Protein AF-A0A101KSR5-F1 (afdb_monomer)

Foldseek 3Di:
DLLVLLLQCLDPVNVVVLVLLLAALLRLLVVLLVVLVCCVVVVDPPVVNVVSVVSNLVRLVLPVLLCVQQVPLSVVLVVQVVDDDDSVVNNVSSVVSSVRCVPCSLVSLLVVLLVCVPPPVCVVSNSSSSSNNSNLCVVLPDDSVNLNVLSCVLPPPDPPVDDDSVSSNVSSVVCVSHDPPPPDD

Nearest PDB structures (foldseek):
  5k2b-assembly1_A  TM=2.178E-01  e=1.429E+00  unclassified
  8vrj-assembly1_I  TM=2.419E-01  e=8.358E+00  Homo sapiens
  3g6b-assembly1_B  TM=2.080E-01  e=6.625E+00  Thermotoga maritima

pLDDT: mean 86.47, std 14.64, range [30.58, 97.88]

Structure (mmCIF, N/CA/C/O backbone):
data_AF-A0A101KSR5-F1
#
_entry.id   AF-A0A101KSR5-F1
#
loop_
_atom_site.group_PDB
_atom_site.id
_atom_site.type_symbol
_atom_site.label_atom_id
_atom_site.label_alt_id
_atom_site.label_comp_id
_atom_site.label_asym_id
_atom_site.label_entity_id
_atom_site.label_seq_id
_atom_site.pdbx_PDB_ins_code
_atom_site.Cartn_x
_atom_site.Cartn_y
_atom_site.Cartn_z
_atom_site.occupancy
_atom_site.B_iso_or_equiv
_atom_site.auth_seq_id
_atom_site.auth_comp_id
_atom_site.auth_asym_id
_atom_site.auth_atom_id
_atom_site.pdbx_PDB_model_num
ATOM 1 N N . MET A 1 1 ? -8.555 10.549 15.807 1.00 80.31 1 MET A N 1
ATOM 2 C CA . MET A 1 1 ? -7.523 10.483 14.749 1.00 80.31 1 MET A CA 1
ATOM 3 C C . MET A 1 1 ? -7.797 9.373 13.742 1.00 80.31 1 MET A C 1
ATOM 5 O O . MET A 1 1 ? -8.081 9.732 12.617 1.00 80.31 1 MET A O 1
ATOM 9 N N . PHE A 1 2 ? -7.785 8.077 14.102 1.00 88.88 2 PHE A N 1
ATOM 10 C CA . PHE A 1 2 ? -8.042 6.988 13.133 1.00 88.88 2 PHE A CA 1
ATOM 11 C C . PHE A 1 2 ? -9.365 7.143 12.365 1.00 88.88 2 PHE A C 1
ATOM 13 O O . PHE A 1 2 ? -9.348 7.335 11.157 1.00 88.88 2 PHE A O 1
ATOM 20 N N . ALA A 1 3 ? -10.496 7.132 13.080 1.00 88.38 3 ALA A N 1
ATOM 21 C CA . ALA A 1 3 ? -11.825 7.184 12.469 1.00 88.38 3 ALA A CA 1
ATOM 22 C C . ALA A 1 3 ? -12.058 8.461 11.645 1.00 88.38 3 ALA A C 1
ATOM 24 O O . ALA A 1 3 ? -12.604 8.400 10.553 1.00 88.38 3 ALA A O 1
ATOM 25 N N . GLN A 1 4 ? -11.568 9.604 12.139 1.00 86.88 4 GLN A N 1
ATOM 26 C CA . GLN A 1 4 ? -11.620 10.881 11.419 1.00 86.88 4 GLN A CA 1
ATOM 27 C C . GLN A 1 4 ? -10.846 10.815 10.099 1.00 86.88 4 GLN A C 1
ATOM 29 O O . GLN A 1 4 ? -11.395 11.164 9.067 1.00 86.88 4 GLN A O 1
ATOM 34 N N . LEU A 1 5 ? -9.608 10.308 10.116 1.00 86.81 5 LEU A N 1
ATOM 35 C CA . LEU A 1 5 ? -8.785 10.188 8.910 1.00 86.81 5 LEU A CA 1
ATOM 36 C C . LEU A 1 5 ? -9.379 9.198 7.901 1.00 86.81 5 LEU A C 1
ATOM 38 O O . LEU A 1 5 ? -9.385 9.487 6.711 1.00 86.81 5 LEU A O 1
ATOM 42 N N . MET A 1 6 ? -9.903 8.058 8.362 1.00 89.44 6 MET A N 1
ATOM 43 C CA . MET A 1 6 ? -10.630 7.125 7.494 1.00 89.44 6 MET A CA 1
ATOM 44 C C . MET A 1 6 ? -11.855 7.800 6.864 1.00 89.44 6 MET A C 1
ATOM 46 O O . MET A 1 6 ? -12.021 7.743 5.651 1.00 89.44 6 MET A O 1
ATOM 50 N N . SER A 1 7 ? -12.686 8.482 7.662 1.00 86.75 7 SER A N 1
ATOM 51 C CA . SER A 1 7 ? -13.879 9.184 7.164 1.00 86.75 7 SER A CA 1
ATOM 52 C C . SER A 1 7 ? -13.509 10.287 6.156 1.00 86.75 7 SER A C 1
ATOM 54 O O . SER A 1 7 ? -14.097 10.362 5.076 1.00 86.75 7 SER A O 1
ATOM 56 N N . GLU A 1 8 ? -12.451 11.062 6.425 1.00 84.56 8 GLU A N 1
ATOM 57 C CA . GLU A 1 8 ? -11.886 12.044 5.488 1.00 84.56 8 GLU A CA 1
ATOM 58 C C . GLU A 1 8 ? -11.419 11.395 4.175 1.00 84.56 8 GLU A C 1
ATOM 60 O O . GLU A 1 8 ? -11.731 11.903 3.104 1.00 84.56 8 GLU A O 1
ATOM 65 N N . MET A 1 9 ? -10.702 10.271 4.214 1.00 81.31 9 MET A N 1
ATOM 66 C CA . MET A 1 9 ? -10.193 9.607 3.002 1.00 81.31 9 MET A CA 1
ATOM 67 C C . MET A 1 9 ? -11.293 8.940 2.168 1.00 81.31 9 MET A C 1
ATOM 69 O O . MET A 1 9 ? -11.207 8.888 0.942 1.00 81.31 9 MET A O 1
ATOM 73 N N . LEU A 1 10 ? -12.355 8.470 2.820 1.00 83.69 10 LEU A N 1
ATOM 74 C CA . LEU A 1 10 ? -13.499 7.815 2.181 1.00 83.69 10 LEU A CA 1
ATOM 75 C C . LEU A 1 10 ? -14.563 8.812 1.690 1.00 83.69 10 LEU A C 1
ATOM 77 O O . LEU A 1 10 ? -15.552 8.411 1.061 1.00 83.69 10 LEU A O 1
ATOM 81 N N . THR A 1 11 ? -14.391 10.104 1.976 1.00 80.00 11 THR A N 1
ATOM 82 C CA . THR A 1 11 ? -15.307 11.154 1.532 1.00 80.00 11 THR A CA 1
ATOM 83 C C . THR A 1 11 ? -15.006 11.540 0.073 1.00 80.00 11 THR A C 1
ATOM 85 O O . THR A 1 11 ? -13.861 11.845 -0.265 1.00 80.00 11 THR A O 1
ATOM 88 N N . PRO A 1 12 ? -16.009 11.550 -0.831 1.00 68.12 12 PRO A N 1
ATOM 89 C CA . PRO A 1 12 ? -15.783 11.800 -2.258 1.00 68.12 12 PRO A CA 1
ATOM 90 C C . PRO A 1 12 ? -15.110 13.140 -2.583 1.00 68.12 12 PRO A C 1
ATOM 92 O O . PRO A 1 12 ? -14.320 13.210 -3.517 1.00 68.12 12 PRO A O 1
ATOM 95 N N . THR A 1 13 ? -15.396 14.193 -1.813 1.00 60.94 13 THR A N 1
ATOM 96 C CA . THR A 1 13 ? -14.878 15.553 -2.049 1.00 60.94 13 THR A CA 1
ATOM 97 C C . THR A 1 13 ? -13.407 15.728 -1.670 1.00 60.94 13 THR A C 1
ATOM 99 O O . THR A 1 13 ? -12.763 16.662 -2.137 1.00 60.94 13 THR A O 1
ATOM 102 N N . THR A 1 14 ? -12.863 14.840 -0.841 1.00 60.88 14 THR A N 1
ATOM 103 C CA . THR A 1 14 ? -11.477 14.865 -0.347 1.00 60.88 14 THR A CA 1
ATOM 104 C C . THR A 1 14 ? -10.623 13.750 -0.939 1.00 60.88 14 THR A C 1
ATOM 106 O O . THR A 1 14 ? -9.402 13.839 -0.863 1.00 60.88 14 THR A O 1
ATOM 109 N N . PHE A 1 15 ? -11.230 12.740 -1.573 1.00 54.44 15 PHE A N 1
ATOM 110 C CA . PHE A 1 15 ? -10.535 11.614 -2.206 1.00 54.44 15 PHE A CA 1
ATOM 111 C C . PHE A 1 15 ? -9.435 12.062 -3.183 1.00 54.44 15 PHE A C 1
ATOM 113 O O . PHE A 1 15 ? -8.329 11.533 -3.157 1.00 54.44 15 PHE A O 1
ATOM 120 N N . GLU A 1 16 ? -9.699 13.107 -3.970 1.00 51.97 16 GLU A N 1
ATOM 121 C CA . GLU A 1 16 ? -8.720 13.711 -4.882 1.00 51.97 16 GLU A CA 1
ATOM 122 C C . GLU A 1 16 ? -7.465 14.230 -4.167 1.00 51.97 16 GLU A C 1
ATOM 124 O O . GLU A 1 16 ? -6.351 14.058 -4.658 1.00 51.97 16 GLU A O 1
ATOM 129 N N . SER A 1 17 ? -7.624 14.794 -2.968 1.00 51.75 17 SER A N 1
ATOM 130 C CA . SER A 1 17 ? -6.520 15.256 -2.115 1.00 51.75 17 SER A CA 1
ATOM 131 C C . SER A 1 17 ? -5.748 14.103 -1.462 1.00 51.75 17 SER A C 1
ATOM 133 O O . SER A 1 17 ? -4.654 14.312 -0.938 1.00 51.75 17 SER A O 1
ATOM 135 N N . PHE A 1 18 ? -6.301 12.888 -1.492 1.00 56.19 18 PHE A N 1
ATOM 136 C CA . PHE A 1 18 ? -5.689 11.662 -0.984 1.00 56.19 18 PHE A CA 1
ATOM 137 C C . PHE A 1 18 ? -5.255 10.703 -2.099 1.00 56.19 18 PHE A C 1
ATOM 139 O O . PHE A 1 18 ? -4.852 9.587 -1.786 1.00 56.19 18 PHE A O 1
ATOM 146 N N . ARG A 1 19 ? -5.243 11.133 -3.373 1.00 56.50 19 ARG A N 1
ATOM 147 C CA . ARG A 1 19 ? -4.780 10.321 -4.520 1.00 56.50 19 ARG A CA 1
ATOM 148 C C . ARG A 1 19 ? -3.384 9.733 -4.348 1.00 56.50 19 ARG A C 1
ATOM 150 O O . ARG A 1 19 ? -3.098 8.672 -4.867 1.00 56.50 19 ARG A O 1
ATOM 157 N N . VAL A 1 20 ? -2.514 10.373 -3.574 1.00 53.09 20 VAL A N 1
ATOM 158 C CA . VAL A 1 20 ? -1.188 9.810 -3.265 1.00 53.09 20 VAL A CA 1
ATOM 159 C C . VAL A 1 20 ? -1.304 8.457 -2.524 1.00 53.09 20 VAL A C 1
ATOM 161 O O . VAL A 1 20 ? -0.413 7.619 -2.607 1.00 53.09 20 VAL A O 1
ATOM 164 N N . TYR A 1 21 ? -2.436 8.200 -1.868 1.00 53.69 21 TYR A N 1
ATOM 165 C CA . TYR A 1 21 ? -2.828 6.920 -1.276 1.00 53.69 21 TYR A CA 1
ATOM 166 C C . TYR A 1 21 ? -3.969 6.238 -2.051 1.00 53.69 21 TYR A C 1
ATOM 168 O O . TYR A 1 21 ? -4.671 5.420 -1.472 1.00 53.69 21 TYR A O 1
ATOM 176 N N . SER A 1 22 ? -4.244 6.580 -3.317 1.00 61.34 22 SER A N 1
ATOM 177 C CA . SER A 1 22 ? -5.273 5.858 -4.087 1.00 61.34 22 SER A CA 1
ATOM 178 C C . SER A 1 22 ? -4.885 4.400 -4.283 1.00 61.34 22 SER A C 1
ATOM 180 O O . SER A 1 22 ? -5.758 3.540 -4.259 1.00 61.34 22 SER A O 1
ATOM 182 N N . LEU A 1 23 ? -3.582 4.141 -4.372 1.00 69.06 23 LEU A N 1
ATOM 183 C CA . LEU A 1 23 ? -2.996 2.813 -4.428 1.00 69.06 23 LEU A CA 1
ATOM 184 C C . LEU A 1 23 ? -2.196 2.543 -3.157 1.00 69.06 23 LEU A C 1
ATOM 186 O O . LEU A 1 23 ? -1.576 3.450 -2.587 1.00 69.06 23 LEU A O 1
ATOM 190 N N . ASP A 1 24 ? -2.208 1.295 -2.714 1.00 86.12 24 ASP A N 1
ATOM 191 C CA . ASP A 1 24 ? -1.243 0.791 -1.753 1.00 86.12 24 ASP A CA 1
ATOM 192 C C . ASP A 1 24 ? -0.014 0.261 -2.505 1.00 86.12 24 ASP A C 1
ATOM 194 O O . ASP A 1 24 ? 0.051 0.331 -3.736 1.00 86.12 24 ASP A O 1
ATOM 198 N N . THR A 1 25 ? 1.006 -0.198 -1.783 1.00 90.69 25 THR A N 1
ATOM 199 C CA . THR A 1 25 ? 2.246 -0.645 -2.433 1.00 90.69 25 THR A CA 1
ATOM 200 C C . THR A 1 25 ? 2.026 -1.869 -3.324 1.00 90.69 25 THR A C 1
ATOM 202 O O . THR A 1 25 ? 2.634 -1.925 -4.387 1.00 90.69 25 THR A O 1
ATOM 205 N N . ILE A 1 26 ? 1.139 -2.803 -2.962 1.00 92.62 26 ILE A N 1
ATOM 206 C CA . ILE A 1 26 ? 0.851 -3.987 -3.789 1.00 92.62 26 ILE A CA 1
ATOM 207 C C . ILE A 1 26 ? 0.170 -3.558 -5.083 1.00 92.62 26 ILE A C 1
ATOM 209 O O . ILE A 1 26 ? 0.614 -3.940 -6.160 1.00 92.62 26 ILE A O 1
ATOM 213 N N . ALA A 1 27 ? -0.857 -2.712 -4.985 1.00 91.00 27 ALA A N 1
ATOM 214 C CA . ALA A 1 27 ? -1.582 -2.247 -6.163 1.00 91.00 27 ALA A CA 1
ATOM 215 C C . ALA A 1 27 ? -0.659 -1.503 -7.148 1.00 91.00 27 ALA A C 1
ATOM 217 O O . ALA A 1 27 ? -0.741 -1.722 -8.352 1.00 91.00 27 ALA A O 1
ATOM 218 N N . ARG A 1 28 ? 0.294 -0.701 -6.647 1.00 92.00 28 ARG A N 1
ATOM 219 C CA . ARG A 1 28 ? 1.322 -0.071 -7.498 1.00 92.00 28 ARG A CA 1
ATOM 220 C C . ARG A 1 28 ? 2.261 -1.070 -8.160 1.00 92.00 28 ARG A C 1
ATOM 222 O O . ARG A 1 28 ? 2.662 -0.853 -9.297 1.00 92.00 28 ARG A O 1
ATOM 229 N N . VAL A 1 29 ? 2.645 -2.128 -7.447 1.00 94.75 29 VAL A N 1
ATOM 230 C CA . VAL A 1 29 ? 3.491 -3.186 -8.010 1.00 94.75 29 VAL A CA 1
ATOM 231 C C . VAL A 1 29 ? 2.752 -3.914 -9.134 1.00 94.75 29 VAL A C 1
ATOM 233 O O . VAL A 1 29 ? 3.340 -4.131 -10.189 1.00 94.75 29 VAL A O 1
ATOM 236 N N . HIS A 1 30 ? 1.466 -4.226 -8.953 1.00 93.62 30 HIS A N 1
ATOM 237 C CA . HIS A 1 30 ? 0.638 -4.834 -10.000 1.00 93.62 30 HIS A CA 1
ATOM 238 C C . HIS A 1 30 ? 0.499 -3.927 -11.226 1.00 93.62 30 HIS A C 1
ATOM 240 O O . HIS A 1 30 ? 0.793 -4.375 -12.330 1.00 93.62 30 HIS A O 1
ATOM 246 N N . GLU A 1 31 ? 0.167 -2.645 -11.046 1.00 92.62 31 GLU A N 1
ATOM 247 C CA . GLU A 1 31 ? 0.097 -1.688 -12.163 1.00 92.62 31 GLU A CA 1
ATOM 248 C C . GLU A 1 31 ? 1.439 -1.546 -12.899 1.00 92.62 31 GLU A C 1
ATOM 250 O O . GLU A 1 31 ? 1.478 -1.442 -14.125 1.00 92.62 31 GLU A O 1
ATOM 255 N N . ALA A 1 32 ? 2.556 -1.558 -12.167 1.00 94.81 32 ALA A N 1
ATOM 256 C CA . ALA A 1 32 ? 3.881 -1.499 -12.771 1.00 94.81 32 ALA A CA 1
ATOM 257 C C . ALA A 1 32 ? 4.192 -2.751 -13.601 1.00 94.81 32 ALA A C 1
ATOM 259 O O . ALA A 1 32 ? 4.724 -2.618 -14.700 1.00 94.81 32 ALA A O 1
ATOM 260 N N . LEU A 1 33 ? 3.849 -3.944 -13.105 1.00 97.00 33 LEU A N 1
ATOM 261 C CA . LEU A 1 33 ? 4.014 -5.200 -13.844 1.00 97.00 33 LEU A CA 1
ATOM 262 C C . LEU A 1 33 ? 3.176 -5.206 -15.131 1.00 97.00 33 LEU A C 1
ATOM 264 O O . LEU A 1 33 ? 3.716 -5.491 -16.198 1.00 97.00 33 LEU A O 1
ATOM 268 N N . GLU A 1 34 ? 1.907 -4.795 -15.058 1.00 95.94 34 GLU A N 1
ATOM 269 C CA . GLU A 1 34 ? 1.038 -4.664 -16.237 1.00 95.94 34 GLU A CA 1
ATOM 270 C C . GLU A 1 34 ? 1.612 -3.674 -17.264 1.00 95.94 34 GLU A C 1
ATOM 272 O O . GLU A 1 34 ? 1.651 -3.952 -18.464 1.00 95.94 34 GLU A O 1
ATOM 277 N N . LEU A 1 35 ? 2.127 -2.528 -16.807 1.00 96.44 35 LEU A N 1
ATOM 278 C CA . LEU A 1 35 ? 2.715 -1.531 -17.698 1.00 96.44 35 LEU A CA 1
ATOM 279 C C . LEU A 1 35 ? 4.036 -2.001 -18.323 1.00 96.44 35 LEU A C 1
ATOM 281 O O . LEU A 1 35 ? 4.331 -1.655 -19.469 1.00 96.44 35 LEU A O 1
ATOM 285 N N . ILE A 1 36 ? 4.838 -2.786 -17.598 1.00 96.75 36 ILE A N 1
ATOM 286 C CA . ILE A 1 36 ? 6.047 -3.414 -18.145 1.00 96.75 36 ILE A CA 1
ATOM 287 C C . ILE A 1 36 ? 5.674 -4.357 -19.291 1.00 96.75 36 ILE A C 1
ATOM 289 O O . ILE A 1 36 ? 6.338 -4.319 -20.330 1.00 96.75 36 ILE A O 1
ATOM 293 N N . ASP A 1 37 ? 4.607 -5.146 -19.146 1.00 97.12 37 ASP A N 1
ATOM 294 C CA . ASP A 1 37 ? 4.108 -6.019 -20.214 1.00 97.12 37 ASP A CA 1
ATOM 295 C C . ASP A 1 37 ? 3.636 -5.211 -21.431 1.00 97.12 37 ASP A C 1
ATOM 297 O O . ASP A 1 37 ? 4.006 -5.520 -22.565 1.00 97.12 37 ASP A O 1
ATOM 301 N N . ASP A 1 38 ? 2.908 -4.112 -21.220 1.00 97.56 38 ASP A N 1
ATOM 302 C CA . ASP A 1 38 ? 2.481 -3.214 -22.299 1.00 97.56 38 ASP A CA 1
ATOM 303 C C . ASP A 1 38 ? 3.671 -2.582 -23.050 1.00 97.56 38 ASP A C 1
ATOM 305 O O . ASP A 1 38 ? 3.632 -2.439 -24.279 1.00 97.56 38 ASP A O 1
ATOM 309 N N . VAL A 1 39 ? 4.742 -2.212 -22.340 1.00 97.19 39 VAL A N 1
ATOM 310 C CA . VAL A 1 39 ? 5.986 -1.707 -22.948 1.00 97.19 39 VAL A CA 1
ATOM 311 C C . VAL A 1 39 ? 6.709 -2.820 -23.708 1.00 97.19 39 VAL A C 1
ATOM 313 O O . VAL A 1 39 ? 7.177 -2.586 -24.827 1.00 97.19 39 VAL A O 1
ATOM 316 N N . ARG A 1 40 ? 6.789 -4.028 -23.138 1.00 95.31 40 ARG A N 1
ATOM 317 C CA . ARG A 1 40 ? 7.420 -5.202 -23.765 1.00 95.31 40 ARG A CA 1
ATOM 318 C C . ARG A 1 40 ? 6.726 -5.562 -25.081 1.00 95.31 40 ARG A C 1
ATOM 320 O O . ARG A 1 40 ? 7.401 -5.808 -26.080 1.00 95.31 40 ARG A O 1
ATOM 327 N N . ASP A 1 41 ? 5.400 -5.484 -25.100 1.00 96.75 41 ASP A N 1
ATOM 328 C CA . ASP A 1 41 ? 4.556 -5.719 -26.276 1.00 96.75 41 ASP A CA 1
ATOM 329 C C . ASP A 1 41 ? 4.511 -4.534 -27.255 1.00 96.75 41 ASP A C 1
ATOM 331 O O . ASP A 1 41 ? 3.795 -4.582 -28.258 1.00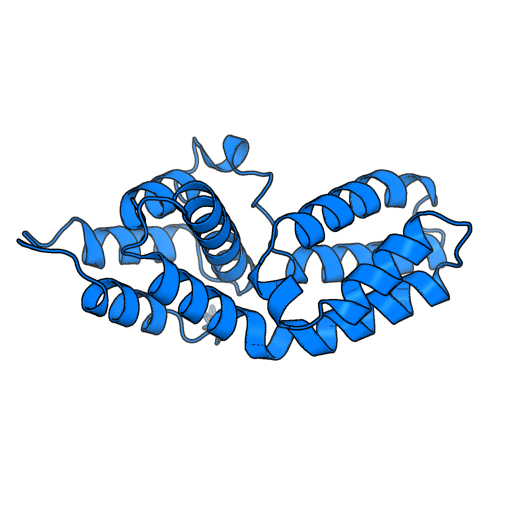 96.75 41 ASP A O 1
ATOM 335 N N . GLN A 1 42 ? 5.252 -3.454 -26.982 1.00 96.06 42 GLN A N 1
ATOM 336 C CA . GLN A 1 42 ? 5.286 -2.227 -27.786 1.00 96.06 42 GLN A CA 1
ATOM 337 C C . GLN A 1 42 ? 3.914 -1.547 -27.941 1.00 96.06 42 GLN A C 1
ATOM 339 O O . GLN A 1 42 ? 3.694 -0.783 -28.885 1.00 96.06 42 GLN A O 1
ATOM 344 N N . ARG A 1 43 ? 2.983 -1.790 -27.010 1.00 97.44 43 ARG A N 1
ATOM 345 C CA . ARG A 1 43 ? 1.668 -1.131 -26.972 1.00 97.44 43 ARG A CA 1
ATOM 346 C C . ARG A 1 43 ? 1.788 0.325 -26.523 1.00 97.44 43 ARG A C 1
ATOM 348 O O . ARG A 1 43 ? 0.999 1.167 -26.952 1.00 97.44 43 ARG A O 1
ATOM 355 N N . VAL A 1 44 ? 2.800 0.628 -25.710 1.00 96.56 44 VAL A N 1
ATOM 356 C CA . VAL A 1 44 ? 3.116 1.968 -25.194 1.00 96.56 44 VAL A CA 1
ATOM 357 C C . VAL A 1 44 ? 4.636 2.218 -25.191 1.00 96.56 44 VAL A C 1
ATOM 359 O O . VAL A 1 44 ? 5.419 1.267 -25.160 1.00 96.56 44 VAL A O 1
ATOM 362 N N . PRO A 1 45 ? 5.100 3.484 -25.247 1.00 95.56 45 PRO A N 1
ATOM 363 C CA . PRO A 1 45 ? 6.530 3.794 -25.264 1.00 95.56 45 PRO A CA 1
ATOM 364 C C . PRO A 1 45 ? 7.156 3.704 -23.866 1.00 95.56 45 PRO A C 1
ATOM 366 O O . PRO A 1 45 ? 6.541 4.131 -22.902 1.00 95.56 45 PRO A O 1
ATOM 369 N N . HIS A 1 46 ? 8.423 3.291 -23.758 1.00 93.31 46 HIS A N 1
ATOM 370 C CA . HIS A 1 46 ? 9.139 3.123 -22.476 1.00 93.31 46 HIS A CA 1
ATOM 371 C C . HIS A 1 46 ? 9.064 4.332 -21.520 1.00 93.31 46 HIS A C 1
ATOM 373 O O . HIS A 1 46 ? 9.035 4.156 -20.307 1.00 93.31 46 HIS A O 1
ATOM 379 N N . ALA A 1 47 ? 9.008 5.563 -22.042 1.00 93.31 47 ALA A N 1
ATOM 380 C CA . ALA A 1 47 ? 8.938 6.786 -21.233 1.00 93.31 47 ALA A CA 1
ATOM 381 C C . ALA A 1 47 ? 7.713 6.847 -20.292 1.00 93.31 47 ALA A C 1
ATOM 383 O O . ALA A 1 47 ? 7.703 7.631 -19.347 1.00 93.31 47 ALA A O 1
ATOM 384 N N . VAL A 1 48 ? 6.683 6.022 -20.520 1.00 93.69 48 VAL A N 1
ATOM 385 C CA . VAL A 1 48 ? 5.530 5.909 -19.608 1.00 93.69 48 VAL A CA 1
ATOM 386 C C . VAL A 1 48 ? 5.870 5.225 -18.281 1.00 93.69 48 VAL A C 1
ATOM 388 O O . VAL A 1 48 ? 5.094 5.345 -17.340 1.00 93.69 48 VAL A O 1
ATOM 391 N N . LEU A 1 49 ? 7.012 4.533 -18.183 1.00 93.00 49 LEU A N 1
ATOM 392 C CA . LEU A 1 49 ? 7.465 3.903 -16.939 1.00 93.00 49 LEU A CA 1
ATOM 393 C C . LEU A 1 49 ? 8.025 4.922 -15.942 1.00 93.00 49 LEU A C 1
ATOM 395 O O . LEU A 1 49 ? 7.965 4.669 -14.742 1.00 93.00 49 LEU A O 1
ATOM 399 N N . ASP A 1 50 ? 8.536 6.070 -16.401 1.00 92.56 50 ASP A N 1
ATOM 400 C CA . ASP A 1 50 ? 9.215 7.034 -15.524 1.00 92.56 50 ASP A CA 1
ATOM 401 C C . ASP A 1 50 ? 8.307 7.541 -14.384 1.00 92.56 50 ASP A C 1
ATOM 403 O O . ASP A 1 50 ? 8.737 7.507 -13.227 1.00 92.56 50 ASP A O 1
ATOM 407 N N . PRO A 1 51 ? 7.040 7.944 -14.632 1.00 91.44 51 PRO A N 1
ATOM 408 C CA . PRO A 1 51 ? 6.130 8.331 -13.556 1.00 91.44 51 PRO A CA 1
ATOM 409 C C . PRO A 1 51 ? 5.851 7.189 -12.570 1.00 91.44 51 PRO A C 1
ATOM 411 O O . PRO A 1 51 ? 5.880 7.412 -11.361 1.00 91.44 51 PRO A O 1
ATOM 414 N N . ILE A 1 52 ? 5.643 5.964 -13.066 1.00 90.25 52 ILE A N 1
ATOM 415 C CA . ILE A 1 52 ? 5.360 4.788 -12.227 1.00 90.25 52 ILE A CA 1
ATOM 416 C C . ILE A 1 52 ? 6.559 4.434 -11.349 1.00 90.25 52 ILE A C 1
ATOM 418 O O . ILE A 1 52 ? 6.406 4.173 -10.156 1.00 90.25 52 ILE A O 1
ATOM 422 N N . ILE A 1 53 ? 7.769 4.492 -11.903 1.00 92.69 53 ILE A N 1
ATOM 423 C CA . ILE A 1 53 ? 9.011 4.274 -11.159 1.00 92.69 53 ILE A CA 1
ATOM 424 C C . ILE A 1 53 ? 9.129 5.277 -10.005 1.00 92.69 53 ILE A C 1
ATOM 426 O O . ILE A 1 53 ? 9.448 4.884 -8.879 1.00 92.69 53 ILE A O 1
ATOM 430 N N . GLU A 1 54 ? 8.852 6.559 -10.244 1.00 91.81 54 GLU A N 1
ATOM 431 C CA . GLU A 1 54 ? 8.915 7.582 -9.194 1.00 91.81 54 GLU A CA 1
ATOM 432 C C . GLU A 1 54 ? 7.825 7.399 -8.125 1.00 91.81 54 GLU A C 1
ATOM 434 O O . GLU A 1 54 ? 8.104 7.532 -6.926 1.00 91.81 54 GLU A O 1
ATOM 439 N N . GLU A 1 55 ? 6.610 7.014 -8.518 1.00 88.88 55 GLU A N 1
ATOM 440 C CA . GLU A 1 55 ? 5.540 6.674 -7.574 1.00 88.88 55 GLU A CA 1
ATOM 441 C C . GLU A 1 55 ? 5.884 5.457 -6.710 1.00 88.88 55 GLU A C 1
ATOM 443 O O . GLU A 1 55 ? 5.658 5.474 -5.495 1.00 88.88 55 GLU A O 1
ATOM 448 N N . MET A 1 56 ? 6.491 4.421 -7.290 1.00 89.56 56 MET A N 1
ATOM 449 C CA . MET A 1 56 ? 6.933 3.243 -6.544 1.00 89.56 56 MET A CA 1
ATOM 450 C C . MET A 1 56 ? 8.074 3.560 -5.582 1.00 89.56 56 MET A C 1
ATOM 452 O O . MET A 1 56 ? 7.998 3.185 -4.410 1.00 89.56 56 MET A O 1
ATOM 456 N N . LYS A 1 57 ? 9.099 4.306 -6.022 1.00 92.31 57 LYS A N 1
ATOM 457 C CA . LYS A 1 57 ? 10.179 4.783 -5.137 1.00 92.31 57 LYS A CA 1
ATOM 458 C C . LYS A 1 57 ? 9.605 5.540 -3.943 1.00 92.31 57 LYS A C 1
ATOM 460 O O . LYS A 1 57 ? 10.050 5.358 -2.804 1.00 92.31 57 LYS A O 1
ATOM 465 N N . TRP A 1 58 ? 8.599 6.382 -4.185 1.00 91.06 58 TRP A N 1
ATOM 466 C CA . TRP A 1 58 ? 7.886 7.076 -3.121 1.00 91.06 58 TRP A CA 1
ATOM 467 C C . TRP A 1 58 ? 7.145 6.099 -2.197 1.00 91.06 58 TRP A C 1
ATOM 469 O O . TRP A 1 58 ? 7.312 6.199 -0.977 1.00 91.06 58 TRP A O 1
ATOM 479 N N . SER A 1 59 ? 6.385 5.146 -2.750 1.00 90.50 59 SER A N 1
ATOM 480 C CA . SER A 1 59 ? 5.591 4.171 -1.987 1.00 90.50 59 SER A CA 1
ATOM 481 C C . SER A 1 59 ? 6.482 3.336 -1.075 1.00 90.50 59 SER A C 1
ATOM 483 O O . SER A 1 59 ? 6.326 3.390 0.144 1.00 90.50 59 SER A O 1
ATOM 485 N N . PHE A 1 60 ? 7.514 2.694 -1.628 1.00 92.50 60 PHE A N 1
ATOM 486 C CA . PHE A 1 60 ? 8.473 1.896 -0.866 1.00 92.50 60 PHE A CA 1
ATOM 487 C C . PHE A 1 60 ? 9.153 2.700 0.236 1.00 92.50 60 PHE A C 1
ATOM 489 O O . PHE A 1 60 ? 9.299 2.232 1.363 1.00 92.50 60 PHE A O 1
ATOM 496 N N . LYS A 1 61 ? 9.516 3.963 -0.021 1.00 90.75 61 LYS A N 1
ATOM 497 C CA . LYS A 1 61 ? 10.123 4.814 1.009 1.00 90.75 61 LYS A CA 1
ATOM 498 C C . LYS A 1 61 ? 9.163 5.121 2.161 1.00 90.75 61 LYS A C 1
ATOM 500 O O . LYS A 1 61 ? 9.637 5.333 3.285 1.00 90.75 61 LYS A O 1
ATOM 505 N N . LYS A 1 62 ? 7.860 5.215 1.893 1.00 89.75 62 LYS A N 1
ATOM 506 C CA . LYS A 1 62 ? 6.840 5.722 2.825 1.00 89.75 62 LYS A CA 1
ATOM 507 C C . LYS A 1 62 ? 5.978 4.644 3.467 1.00 89.75 62 LYS A C 1
ATOM 509 O O . LYS A 1 62 ? 5.322 4.979 4.453 1.00 89.75 62 LYS A O 1
ATOM 514 N N . ASP A 1 63 ? 5.998 3.425 2.949 1.00 92.25 63 ASP A N 1
ATOM 515 C CA . ASP A 1 63 ? 5.212 2.299 3.432 1.00 92.25 63 ASP A CA 1
ATOM 516 C C . ASP A 1 63 ? 6.009 1.435 4.425 1.00 92.25 63 ASP A C 1
ATOM 518 O O . ASP A 1 63 ? 6.853 0.630 4.023 1.00 92.25 63 ASP A O 1
ATOM 522 N N . PRO A 1 64 ? 5.769 1.584 5.739 1.00 92.62 64 PRO A N 1
ATOM 523 C CA . PRO A 1 64 ? 6.458 0.778 6.737 1.00 92.62 64 PRO A CA 1
ATOM 524 C C . PRO A 1 64 ? 6.031 -0.696 6.720 1.00 92.62 64 PRO A C 1
ATOM 526 O O . PRO A 1 64 ? 6.794 -1.528 7.202 1.00 92.62 64 PRO A O 1
ATOM 529 N N . ALA A 1 65 ? 4.851 -1.039 6.188 1.00 94.88 65 ALA A N 1
ATOM 530 C CA . ALA A 1 65 ? 4.400 -2.427 6.134 1.00 94.88 65 ALA A CA 1
ATOM 531 C C . ALA A 1 65 ? 5.170 -3.205 5.065 1.00 94.88 65 ALA A C 1
ATOM 533 O O . ALA A 1 65 ? 5.759 -4.235 5.386 1.00 94.88 65 ALA A O 1
ATOM 534 N N . ALA A 1 66 ? 5.252 -2.667 3.843 1.00 95.50 66 ALA A N 1
ATOM 535 C CA . ALA A 1 66 ? 6.043 -3.268 2.767 1.00 95.50 66 ALA A CA 1
ATOM 536 C C . ALA A 1 66 ? 7.520 -3.406 3.165 1.00 95.50 66 ALA A C 1
ATOM 538 O O . ALA A 1 66 ? 8.099 -4.481 3.038 1.00 95.50 66 ALA A O 1
ATOM 539 N N . LYS A 1 67 ? 8.100 -2.351 3.753 1.00 95.56 67 LYS A N 1
ATOM 540 C CA . LYS A 1 67 ? 9.471 -2.392 4.280 1.00 95.56 67 LYS A CA 1
ATOM 541 C C . LYS A 1 67 ? 9.673 -3.481 5.321 1.00 95.56 67 LYS A C 1
ATOM 543 O O . LYS A 1 67 ? 10.646 -4.206 5.245 1.00 95.56 67 LYS A O 1
ATOM 548 N N . SER A 1 68 ? 8.746 -3.646 6.264 1.00 96.00 68 SER A N 1
ATOM 549 C CA . SER A 1 68 ? 8.898 -4.687 7.287 1.00 96.00 68 SER A CA 1
ATOM 550 C C . SER A 1 68 ? 8.826 -6.123 6.750 1.00 96.00 68 SER A C 1
ATOM 552 O O . SER A 1 68 ? 9.175 -7.042 7.486 1.00 96.00 68 SER A O 1
ATOM 554 N N . LEU A 1 69 ? 8.360 -6.314 5.510 1.00 97.19 69 LEU A N 1
ATOM 555 C CA . LEU A 1 69 ? 8.204 -7.622 4.869 1.00 97.19 69 LEU A CA 1
ATOM 556 C C . LEU A 1 69 ? 9.304 -7.931 3.842 1.00 97.19 69 LEU A C 1
ATOM 558 O O . LEU A 1 69 ? 9.614 -9.101 3.649 1.00 97.19 69 LEU A O 1
ATOM 562 N N . ALA A 1 70 ? 9.874 -6.914 3.190 1.00 97.12 70 ALA A N 1
ATOM 563 C CA . ALA A 1 70 ? 10.796 -7.085 2.063 1.00 97.12 70 ALA A CA 1
ATOM 564 C C . ALA A 1 70 ? 11.851 -5.960 1.981 1.00 97.12 70 A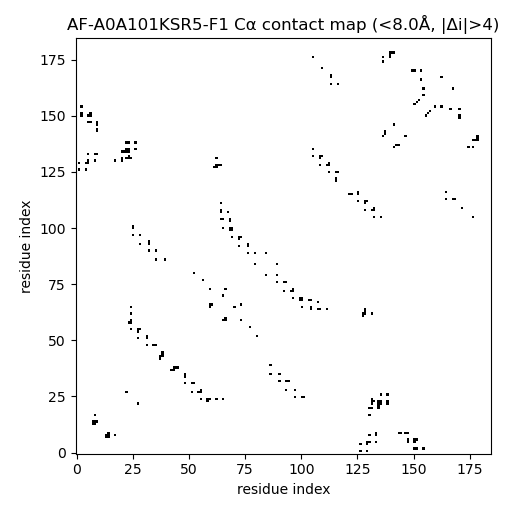LA A C 1
ATOM 566 O O . ALA A 1 70 ? 12.082 -5.403 0.910 1.00 97.12 70 ALA A O 1
ATOM 567 N N . GLU A 1 71 ? 12.427 -5.538 3.116 1.00 96.56 71 GLU A N 1
ATOM 568 C CA . GLU A 1 71 ? 13.382 -4.413 3.170 1.00 96.56 71 GLU A CA 1
ATOM 569 C C . GLU A 1 71 ? 14.556 -4.602 2.201 1.00 96.56 71 GLU A C 1
ATOM 571 O O . GLU A 1 71 ? 14.804 -3.724 1.375 1.00 96.56 71 GLU A O 1
ATOM 576 N N . ASP A 1 72 ? 15.210 -5.763 2.252 1.00 97.50 72 ASP A N 1
ATOM 577 C CA . ASP A 1 72 ? 16.399 -6.064 1.450 1.00 97.50 72 ASP A CA 1
ATOM 578 C C . ASP A 1 72 ? 16.080 -6.061 -0.056 1.00 97.50 72 ASP A C 1
ATOM 580 O O . ASP A 1 72 ? 16.798 -5.456 -0.858 1.00 97.50 72 ASP A O 1
ATOM 584 N N . GLU A 1 73 ? 14.971 -6.682 -0.463 1.00 97.69 73 GLU A N 1
ATOM 585 C CA . GLU A 1 73 ? 14.535 -6.722 -1.861 1.00 97.69 73 GLU A CA 1
ATOM 586 C C . GLU A 1 73 ? 14.120 -5.340 -2.374 1.00 97.69 73 GLU A C 1
ATOM 588 O O . GLU A 1 73 ? 14.434 -4.974 -3.512 1.00 97.69 73 GLU A O 1
ATOM 593 N N . ILE A 1 74 ? 13.462 -4.542 -1.528 1.00 97.31 74 ILE A N 1
ATOM 594 C CA . ILE A 1 74 ? 13.114 -3.154 -1.834 1.00 97.31 74 ILE A CA 1
ATOM 595 C C . ILE A 1 74 ? 14.387 -2.321 -2.024 1.00 97.31 74 ILE A C 1
ATOM 597 O O . ILE A 1 74 ? 14.485 -1.578 -3.001 1.00 97.31 74 ILE A O 1
ATOM 601 N N . GLU A 1 75 ? 15.374 -2.422 -1.132 1.00 96.75 75 GLU A N 1
ATOM 602 C CA . GLU A 1 75 ? 16.637 -1.683 -1.257 1.00 96.75 75 GLU A CA 1
ATOM 603 C C . GLU A 1 75 ? 17.440 -2.105 -2.495 1.00 96.75 75 GLU A C 1
ATOM 605 O O . GLU A 1 75 ? 17.986 -1.247 -3.203 1.00 96.75 75 GLU A O 1
ATOM 610 N N . SER A 1 76 ? 17.451 -3.404 -2.804 1.00 96.75 76 SER A N 1
ATOM 611 C CA . SER A 1 76 ? 18.047 -3.948 -4.028 1.00 96.75 76 SER A CA 1
ATOM 612 C C . SER A 1 76 ? 17.406 -3.332 -5.276 1.00 96.75 76 SER A C 1
ATOM 614 O O . SER A 1 76 ? 18.106 -2.781 -6.131 1.00 96.75 76 SER A O 1
ATOM 616 N N . LEU A 1 77 ? 16.069 -3.314 -5.346 1.00 96.31 77 LEU A N 1
ATOM 617 C CA . LEU A 1 77 ? 15.337 -2.690 -6.450 1.00 96.31 77 LEU A CA 1
ATOM 618 C C . LEU A 1 77 ? 15.615 -1.181 -6.549 1.00 96.31 77 LEU A C 1
ATOM 620 O O . LEU A 1 77 ? 15.852 -0.660 -7.639 1.00 96.31 77 LEU A O 1
ATOM 624 N N . LEU A 1 78 ? 15.609 -0.453 -5.430 1.00 95.19 78 LEU A N 1
ATOM 625 C CA . LEU A 1 78 ? 15.890 0.987 -5.431 1.00 95.19 78 LEU A CA 1
ATOM 626 C C . LEU A 1 78 ? 17.304 1.296 -5.941 1.00 95.19 78 LEU A C 1
ATOM 628 O O . LEU A 1 78 ? 17.501 2.311 -6.613 1.00 95.19 78 LEU A O 1
ATOM 632 N N . THR A 1 79 ? 18.266 0.418 -5.657 1.00 95.31 79 THR A N 1
ATOM 633 C CA . THR A 1 79 ? 19.634 0.509 -6.180 1.00 95.31 79 THR A CA 1
ATOM 634 C C . THR A 1 79 ? 19.664 0.257 -7.686 1.00 95.31 79 THR A C 1
ATOM 636 O O . THR A 1 79 ? 20.251 1.053 -8.422 1.00 95.31 79 THR A O 1
ATOM 639 N N . LEU A 1 80 ? 18.975 -0.789 -8.162 1.00 93.94 80 LEU A N 1
ATOM 640 C CA . LEU A 1 80 ? 18.838 -1.104 -9.589 1.00 93.94 80 LEU A CA 1
ATOM 641 C C . LEU A 1 80 ? 18.274 0.092 -10.374 1.00 93.94 80 LEU A C 1
ATOM 643 O O . LEU A 1 80 ? 18.865 0.512 -11.369 1.00 93.94 80 LEU A O 1
ATOM 647 N N . LEU A 1 81 ? 17.195 0.703 -9.874 1.00 91.25 81 LEU A N 1
ATOM 648 C CA . LEU A 1 81 ? 16.521 1.861 -10.482 1.00 91.25 81 LEU A CA 1
ATOM 649 C C . LEU A 1 81 ? 17.366 3.149 -10.493 1.00 91.25 81 LEU A C 1
ATOM 651 O O . LEU A 1 81 ? 16.966 4.142 -11.104 1.00 91.25 81 LEU A O 1
ATOM 655 N N . GLY A 1 82 ? 18.506 3.165 -9.798 1.00 87.38 82 GLY A N 1
ATOM 656 C CA . GLY A 1 82 ? 19.511 4.230 -9.866 1.00 87.38 82 GLY A CA 1
ATOM 657 C C . GLY A 1 82 ? 20.569 4.017 -10.952 1.00 87.38 82 GLY A C 1
ATOM 658 O O . GLY A 1 82 ? 21.463 4.850 -11.103 1.00 87.38 82 GLY A O 1
ATOM 659 N N . THR A 1 83 ? 20.496 2.912 -11.693 1.00 90.62 83 THR A N 1
ATOM 660 C CA . THR A 1 83 ? 21.466 2.525 -12.724 1.00 90.62 83 THR A CA 1
ATOM 661 C C . THR A 1 83 ? 20.764 2.221 -14.052 1.00 90.62 83 THR A C 1
ATOM 663 O O . THR A 1 83 ? 19.562 2.429 -14.192 1.00 90.62 83 THR A O 1
ATOM 666 N N . SER A 1 84 ? 21.510 1.760 -15.059 1.00 88.75 84 SER A N 1
ATOM 667 C CA . SER A 1 84 ? 20.911 1.202 -16.275 1.00 88.75 84 SER A CA 1
ATOM 668 C C . SER A 1 84 ? 20.411 -0.210 -15.976 1.00 88.75 84 SER A C 1
ATOM 670 O O . SER A 1 84 ? 21.212 -1.056 -15.588 1.00 88.75 84 SER A O 1
ATOM 672 N N . PHE A 1 85 ? 19.126 -0.477 -16.199 1.00 91.81 85 PHE A N 1
ATOM 673 C CA . PHE A 1 85 ? 18.492 -1.772 -15.931 1.00 91.81 85 PHE A CA 1
ATOM 674 C C . PHE A 1 85 ? 17.725 -2.290 -17.153 1.00 91.81 85 PHE A C 1
ATOM 676 O O . PHE A 1 85 ? 17.372 -1.517 -18.046 1.00 91.81 85 PHE A O 1
ATOM 683 N N . SER A 1 86 ? 17.474 -3.601 -17.200 1.00 94.38 86 SER A N 1
ATOM 684 C CA . SER A 1 86 ? 16.573 -4.211 -18.184 1.00 94.38 86 SER A CA 1
ATOM 685 C C . SER A 1 86 ? 15.146 -4.327 -17.634 1.00 94.38 86 SER A C 1
ATOM 687 O O . SER A 1 86 ? 14.941 -4.383 -16.420 1.00 94.38 86 SER A O 1
ATOM 689 N N . LEU A 1 87 ? 14.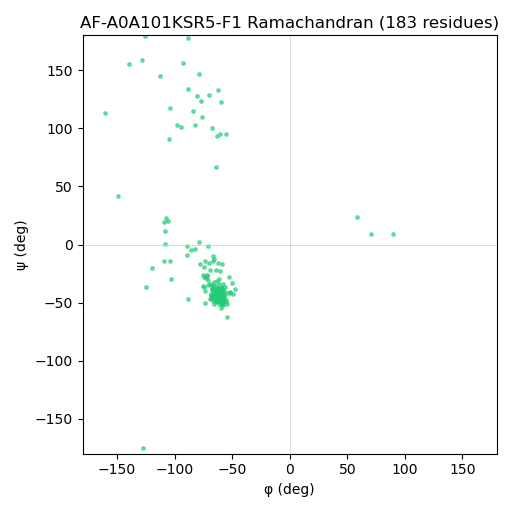145 -4.398 -18.519 1.00 94.88 87 LEU A N 1
ATOM 690 C CA . LEU A 1 87 ? 12.753 -4.636 -18.107 1.00 94.88 87 LEU A CA 1
ATOM 691 C C . LEU A 1 87 ? 12.576 -5.990 -17.402 1.00 94.88 87 LEU A C 1
ATOM 693 O O . LEU A 1 87 ? 11.727 -6.115 -16.520 1.00 94.88 87 LEU A O 1
ATOM 697 N N . ASP A 1 88 ? 13.393 -6.984 -17.751 1.00 95.38 88 ASP A N 1
ATOM 698 C CA . ASP A 1 88 ? 13.342 -8.312 -17.138 1.00 95.38 88 ASP A CA 1
ATOM 699 C C . ASP A 1 88 ? 13.908 -8.294 -15.713 1.00 95.38 88 ASP A C 1
ATOM 701 O O . ASP A 1 88 ? 13.301 -8.865 -14.807 1.00 95.38 88 ASP A O 1
ATOM 705 N N . ASP A 1 89 ? 15.002 -7.562 -15.470 1.00 94.81 89 ASP A N 1
ATOM 706 C CA . ASP A 1 89 ? 15.513 -7.359 -14.107 1.00 94.81 89 ASP A CA 1
ATOM 707 C C . ASP A 1 89 ? 14.491 -6.609 -13.249 1.00 94.81 89 ASP A C 1
ATOM 709 O O . ASP A 1 89 ? 14.272 -6.954 -12.086 1.00 94.81 89 ASP A O 1
ATOM 713 N N . PHE A 1 90 ? 13.853 -5.587 -13.826 1.00 95.25 90 PHE A N 1
ATOM 714 C CA . PHE A 1 90 ? 12.867 -4.774 -13.127 1.00 95.25 90 PHE A CA 1
ATOM 715 C C . PHE A 1 90 ? 11.621 -5.584 -12.751 1.00 95.25 90 PHE A C 1
ATOM 717 O O . PHE A 1 90 ? 11.243 -5.603 -11.580 1.00 95.25 90 PHE A O 1
ATOM 724 N N . SER A 1 91 ? 11.028 -6.302 -13.710 1.00 97.25 91 SER A N 1
ATOM 725 C CA . SER A 1 91 ? 9.874 -7.177 -13.453 1.00 97.25 91 SER A CA 1
ATOM 726 C C . SER A 1 91 ? 10.204 -8.282 -12.449 1.00 97.25 91 SER A C 1
ATOM 728 O O . SER A 1 91 ? 9.453 -8.460 -11.495 1.00 97.25 91 SER A O 1
ATOM 730 N N . SER A 1 92 ? 11.368 -8.930 -12.560 1.00 97.69 92 SER A N 1
ATOM 731 C CA . SER A 1 92 ? 11.782 -9.988 -11.621 1.00 97.69 92 SER A CA 1
ATOM 732 C C . SER A 1 92 ? 11.870 -9.499 -10.169 1.00 97.69 92 SER A C 1
ATOM 734 O O . SER A 1 92 ? 11.473 -10.208 -9.243 1.00 97.69 92 SER A O 1
ATOM 736 N N . HIS A 1 93 ? 12.372 -8.279 -9.942 1.00 97.44 93 HIS A N 1
ATOM 737 C CA . HIS A 1 93 ? 12.394 -7.687 -8.599 1.00 97.44 93 HIS A CA 1
ATOM 738 C C . HIS A 1 93 ? 10.983 -7.394 -8.084 1.00 97.44 93 HIS A C 1
ATOM 740 O O . HIS A 1 93 ? 10.688 -7.655 -6.918 1.00 97.44 93 HIS A O 1
ATOM 746 N N . LEU A 1 94 ? 10.113 -6.857 -8.942 1.00 97.38 94 LEU A N 1
ATOM 747 C CA . LEU A 1 94 ? 8.732 -6.551 -8.579 1.00 97.38 94 LEU A CA 1
ATOM 748 C C . LEU A 1 94 ? 7.941 -7.814 -8.228 1.00 97.38 94 LEU A C 1
ATOM 750 O O . LEU A 1 94 ? 7.264 -7.820 -7.205 1.00 97.38 94 LEU A O 1
ATOM 754 N N . GLU A 1 95 ? 8.078 -8.891 -9.000 1.00 97.88 95 GLU A N 1
ATOM 755 C CA . GLU A 1 95 ? 7.450 -10.189 -8.718 1.00 97.88 95 GLU A CA 1
ATOM 756 C C . GLU A 1 95 ? 7.918 -10.781 -7.381 1.00 97.88 95 GLU A C 1
ATOM 758 O O . GLU A 1 95 ? 7.116 -11.313 -6.610 1.00 97.88 95 GLU A O 1
ATOM 763 N N . LEU A 1 96 ? 9.214 -10.674 -7.068 1.00 97.56 96 LEU A N 1
ATOM 764 C CA . LEU A 1 96 ? 9.740 -11.144 -5.788 1.00 97.56 96 LEU A CA 1
ATOM 765 C C . LEU A 1 96 ? 9.178 -10.330 -4.615 1.00 97.56 96 LEU A C 1
ATOM 767 O O . LEU A 1 96 ? 8.731 -10.913 -3.626 1.00 97.56 96 LEU A O 1
ATOM 771 N N . ILE A 1 97 ? 9.174 -9.000 -4.729 1.00 97.62 97 ILE A N 1
ATOM 772 C CA . ILE A 1 97 ? 8.608 -8.111 -3.707 1.00 97.62 97 ILE A CA 1
ATOM 773 C C . ILE A 1 97 ? 7.115 -8.394 -3.527 1.00 97.62 97 ILE A C 1
ATOM 775 O O . ILE A 1 97 ? 6.652 -8.511 -2.395 1.00 97.62 97 ILE A O 1
ATOM 779 N N . GLU A 1 98 ? 6.363 -8.543 -4.618 1.00 96.25 98 GLU A N 1
ATOM 780 C CA . GLU A 1 98 ? 4.938 -8.881 -4.590 1.00 96.25 98 GLU A CA 1
ATOM 781 C C . GLU A 1 98 ? 4.700 -10.162 -3.792 1.00 96.25 98 GLU A C 1
ATOM 783 O O . GLU A 1 98 ? 3.934 -10.153 -2.828 1.00 96.25 98 GLU A O 1
ATOM 788 N N . LYS A 1 99 ? 5.458 -11.219 -4.091 1.00 96.06 99 LYS A N 1
ATOM 789 C CA . LYS A 1 99 ? 5.354 -12.508 -3.408 1.00 96.06 99 LYS A CA 1
ATOM 790 C C . LYS A 1 99 ? 5.652 -12.429 -1.908 1.00 96.06 99 LYS A C 1
ATOM 792 O O . LYS A 1 99 ? 5.019 -13.141 -1.127 1.00 96.06 99 LYS A O 1
ATOM 797 N N . LEU A 1 100 ? 6.623 -11.610 -1.504 1.00 96.38 100 LEU A N 1
ATOM 798 C CA . LEU A 1 100 ? 7.003 -11.427 -0.098 1.00 96.38 100 LEU A CA 1
ATOM 799 C C . LEU A 1 100 ? 5.995 -10.565 0.667 1.00 96.38 100 LEU A C 1
ATOM 801 O O . LEU A 1 100 ? 5.733 -10.804 1.845 1.00 96.38 100 LEU A O 1
ATOM 805 N N . VAL A 1 101 ? 5.428 -9.559 0.004 1.00 95.56 101 VAL A N 1
ATOM 806 C CA . VAL A 1 101 ? 4.566 -8.565 0.644 1.00 95.56 101 VAL A CA 1
ATOM 807 C C . VAL A 1 101 ? 3.107 -9.022 0.661 1.00 95.56 101 VAL A C 1
ATOM 809 O O . VAL A 1 101 ? 2.462 -8.941 1.705 1.00 95.56 101 VAL A O 1
ATOM 812 N N . ALA A 1 102 ? 2.573 -9.521 -0.456 1.00 92.38 102 ALA A N 1
ATOM 813 C CA . ALA A 1 102 ? 1.133 -9.651 -0.690 1.00 92.38 102 ALA A CA 1
ATOM 814 C C . ALA A 1 102 ? 0.393 -10.494 0.356 1.00 92.38 102 ALA A C 1
ATOM 816 O O . ALA A 1 102 ? -0.696 -10.117 0.793 1.00 92.38 102 ALA A O 1
ATOM 817 N N . VAL A 1 103 ? 0.991 -11.607 0.789 1.00 90.56 103 VAL A N 1
ATOM 818 C CA . VAL A 1 103 ? 0.354 -12.560 1.713 1.00 90.56 103 VAL A CA 1
ATOM 819 C C . VAL A 1 103 ? 0.093 -11.933 3.083 1.00 90.56 103 VAL A C 1
ATOM 821 O O . VAL A 1 103 ? -0.998 -12.079 3.636 1.00 90.56 103 VAL A O 1
ATOM 824 N N . ASP A 1 104 ? 1.072 -11.204 3.617 1.00 95.06 104 ASP A N 1
ATOM 825 C CA . ASP A 1 104 ? 1.062 -10.733 5.004 1.00 95.06 104 ASP A CA 1
ATOM 826 C C . ASP A 1 104 ? 0.826 -9.222 5.134 1.00 95.06 104 ASP A C 1
ATOM 828 O O . ASP A 1 104 ? 0.767 -8.691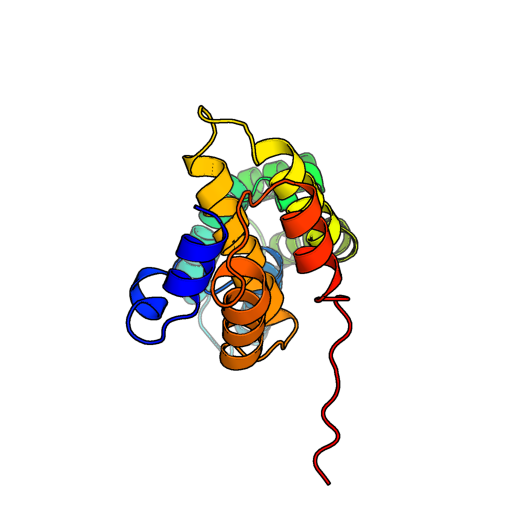 6.249 1.00 95.06 104 ASP A O 1
ATOM 832 N N . TYR A 1 105 ? 0.656 -8.503 4.021 1.00 95.38 105 TYR A N 1
ATOM 833 C CA . TYR A 1 105 ? 0.575 -7.042 4.007 1.00 95.38 105 TYR A CA 1
ATOM 834 C C . TYR A 1 105 ? -0.548 -6.490 4.880 1.00 95.38 105 TYR A C 1
ATOM 836 O O . TYR A 1 105 ? -0.305 -5.649 5.749 1.00 95.38 105 TYR A O 1
ATOM 844 N N . LYS A 1 106 ? -1.773 -7.007 4.722 1.00 95.00 106 LYS A N 1
ATOM 845 C CA . LYS A 1 106 ? -2.919 -6.589 5.538 1.00 95.00 106 LYS A CA 1
ATOM 846 C C . LYS A 1 106 ? -2.649 -6.802 7.025 1.00 95.00 106 LYS A C 1
ATOM 848 O O . LYS A 1 106 ? -2.791 -5.871 7.816 1.00 95.00 106 LYS A O 1
ATOM 853 N N . ALA A 1 107 ? -2.242 -8.014 7.402 1.00 95.81 107 ALA A N 1
ATOM 854 C CA . ALA A 1 107 ? -1.964 -8.361 8.794 1.00 95.81 107 ALA A CA 1
ATOM 855 C C . ALA A 1 107 ? -0.853 -7.473 9.382 1.00 95.81 107 ALA A C 1
ATOM 857 O O . ALA A 1 107 ? -0.926 -7.043 10.536 1.00 95.81 107 ALA A O 1
ATOM 858 N N . THR A 1 108 ? 0.141 -7.137 8.565 1.00 97.25 108 THR A N 1
ATOM 859 C CA . THR A 1 108 ? 1.259 -6.270 8.929 1.00 97.25 108 THR A CA 1
ATOM 860 C C . THR A 1 108 ? 0.822 -4.825 9.139 1.00 97.25 108 THR A C 1
ATOM 862 O O . THR A 1 108 ? 1.148 -4.245 10.178 1.00 97.25 108 THR A O 1
ATOM 865 N N . ILE A 1 109 ? 0.029 -4.247 8.229 1.00 95.88 109 ILE A N 1
ATOM 866 C CA . ILE A 1 109 ? -0.551 -2.908 8.412 1.00 95.88 109 ILE A CA 1
ATOM 867 C C . ILE A 1 109 ? -1.375 -2.863 9.700 1.00 95.88 109 ILE A C 1
ATOM 869 O O . ILE A 1 109 ? -1.227 -1.940 10.502 1.00 95.88 109 ILE A O 1
ATOM 873 N N . GLU A 1 110 ? -2.224 -3.864 9.926 1.00 96.25 110 GLU A N 1
ATOM 874 C CA . GLU A 1 110 ? -3.098 -3.936 11.100 1.00 96.25 110 GLU A CA 1
ATOM 875 C C . GLU A 1 110 ? -2.305 -4.013 12.405 1.00 96.25 110 GLU A C 1
ATOM 877 O O . GLU A 1 110 ? -2.596 -3.281 13.357 1.00 96.25 110 GLU A O 1
ATOM 882 N N . ARG A 1 111 ? -1.257 -4.840 12.439 1.00 96.62 111 ARG A N 1
ATOM 883 C CA . ARG A 1 111 ? -0.326 -4.919 13.568 1.00 96.62 111 ARG A CA 1
ATOM 884 C C . ARG A 1 111 ? 0.331 -3.563 13.838 1.00 96.62 111 ARG A C 1
ATOM 886 O O . ARG A 1 111 ? 0.295 -3.095 14.977 1.00 96.62 111 ARG A O 1
ATOM 893 N N . LEU A 1 112 ? 0.877 -2.913 12.809 1.00 95.88 112 LEU A N 1
ATOM 894 C CA . LEU A 1 112 ? 1.550 -1.615 12.936 1.00 95.88 112 LEU A CA 1
ATOM 895 C C . LEU A 1 112 ? 0.588 -0.506 13.391 1.00 95.88 112 LEU A C 1
ATOM 897 O O . LEU A 1 112 ? 0.937 0.306 14.249 1.00 95.88 112 LEU A O 1
ATOM 901 N N . LEU A 1 113 ? -0.653 -0.489 12.892 1.00 95.38 113 LEU A N 1
ATOM 902 C CA . LEU A 1 113 ? -1.694 0.422 13.377 1.00 95.38 113 LEU A CA 1
ATOM 903 C C . LEU A 1 113 ? -1.937 0.229 14.884 1.00 95.38 113 LEU A C 1
ATOM 905 O O . LEU A 1 113 ? -1.980 1.197 15.645 1.00 95.38 113 LEU A O 1
ATOM 909 N N . LEU A 1 114 ? -2.052 -1.014 15.350 1.00 94.62 114 LEU A N 1
ATOM 910 C CA . LEU A 1 114 ? -2.258 -1.294 16.773 1.00 94.62 114 LEU A CA 1
ATOM 911 C C . LEU A 1 114 ? -1.043 -0.913 17.636 1.00 94.62 114 LEU A C 1
ATOM 913 O O . LEU A 1 114 ? -1.222 -0.468 18.771 1.00 94.62 114 LEU A O 1
ATOM 917 N N . GLU A 1 115 ? 0.179 -1.074 17.127 1.00 93.38 115 GLU A N 1
ATOM 918 C CA . GLU A 1 115 ? 1.421 -0.682 17.812 1.00 93.38 115 GLU A CA 1
ATOM 919 C C . GLU A 1 115 ? 1.558 0.835 17.969 1.00 93.38 115 GLU A C 1
ATOM 921 O O . GLU A 1 115 ? 2.010 1.312 19.014 1.00 93.38 115 GLU A O 1
ATOM 926 N N . LEU A 1 116 ? 1.140 1.600 16.961 1.00 92.00 116 LEU A N 1
ATOM 927 C CA . LEU A 1 116 ? 1.268 3.057 16.937 1.00 92.00 116 LEU A CA 1
ATOM 928 C C . LEU A 1 116 ? 0.079 3.808 17.555 1.00 92.00 116 LEU A C 1
ATOM 930 O O . LEU A 1 116 ? 0.179 5.018 17.767 1.00 92.00 116 LEU A O 1
ATOM 934 N N . PHE A 1 117 ? -1.020 3.115 17.875 1.00 88.00 117 PHE A N 1
ATOM 935 C CA . PHE A 1 117 ? -2.283 3.709 18.337 1.00 88.00 117 PHE A CA 1
ATOM 936 C C . PHE A 1 117 ? -2.116 4.728 19.482 1.00 88.00 117 PHE A C 1
ATOM 938 O O . PHE A 1 117 ? -2.700 5.811 19.434 1.00 88.00 117 PHE A O 1
ATOM 945 N N . ASP A 1 118 ? -1.269 4.415 20.468 1.00 83.62 118 ASP A N 1
ATOM 946 C CA . ASP A 1 118 ? -1.031 5.244 21.660 1.00 83.62 118 ASP A CA 1
ATOM 947 C C . ASP A 1 118 ? 0.324 5.982 21.624 1.00 83.62 118 ASP A C 1
ATOM 949 O O . ASP A 1 118 ? 0.839 6.412 22.657 1.00 83.62 118 ASP A O 1
ATOM 953 N N . GLN A 1 119 ? 0.929 6.145 20.439 1.00 86.19 119 GLN A N 1
ATOM 954 C CA . GLN A 1 119 ? 2.257 6.747 20.280 1.00 86.19 119 GLN A CA 1
ATOM 955 C C . GLN A 1 119 ? 2.191 8.186 19.733 1.00 86.19 119 GLN A C 1
ATOM 957 O O . GLN A 1 119 ? 2.274 8.409 18.522 1.00 86.19 119 GLN A O 1
ATOM 962 N N . PRO A 1 120 ? 2.118 9.223 20.594 1.00 78.50 120 PRO A N 1
ATOM 963 C CA . PRO A 1 120 ? 1.916 10.608 20.156 1.00 78.50 120 PRO A CA 1
ATOM 964 C C . PRO A 1 120 ? 3.060 11.175 19.303 1.00 78.50 120 PRO A C 1
ATOM 966 O O . PRO A 1 120 ? 2.833 12.120 18.551 1.00 78.50 120 PRO A O 1
ATOM 969 N N . LYS A 1 121 ? 4.271 10.609 19.388 1.00 85.94 121 LYS A N 1
ATOM 970 C CA . LYS A 1 121 ? 5.422 11.023 18.568 1.00 85.94 121 LYS A CA 1
ATOM 971 C C . LYS A 1 121 ? 5.374 10.478 17.135 1.00 85.94 121 LYS A C 1
ATOM 973 O O . LYS A 1 121 ? 6.044 11.027 16.272 1.00 85.94 121 LYS A O 1
ATOM 978 N N . GLN A 1 122 ? 4.557 9.457 16.869 1.00 86.12 122 GLN A N 1
ATOM 979 C CA . GLN A 1 122 ? 4.494 8.762 15.576 1.00 86.12 122 GLN A CA 1
ATOM 980 C C . GLN A 1 122 ? 3.213 9.082 14.785 1.00 86.12 122 GLN A C 1
ATOM 982 O O . GLN A 1 122 ? 2.795 8.326 13.912 1.00 86.12 122 GLN A O 1
ATOM 987 N N . ARG A 1 123 ? 2.570 10.228 15.061 1.00 84.62 123 ARG A N 1
ATOM 988 C CA . ARG A 1 123 ? 1.300 10.623 14.416 1.00 84.62 123 ARG A CA 1
ATOM 989 C C . ARG A 1 123 ? 1.372 10.660 12.890 1.00 84.62 123 ARG A C 1
ATOM 991 O O . ARG A 1 123 ? 0.391 10.323 12.233 1.00 84.62 123 ARG A O 1
ATOM 998 N N . MET A 1 124 ? 2.505 11.089 12.333 1.00 85.62 124 MET A N 1
ATOM 999 C CA . MET A 1 124 ? 2.683 11.166 10.883 1.00 85.62 124 MET A CA 1
ATOM 1000 C C . MET A 1 124 ? 2.731 9.772 10.250 1.00 85.62 124 MET A C 1
ATOM 1002 O O . MET A 1 124 ? 2.076 9.551 9.235 1.00 85.62 124 MET A O 1
ATOM 1006 N N . ASP A 1 125 ? 3.466 8.835 10.844 1.00 87.25 125 ASP A N 1
ATOM 1007 C CA . ASP A 1 125 ? 3.568 7.471 10.319 1.00 87.25 125 ASP A CA 1
ATOM 1008 C C . ASP A 1 125 ? 2.265 6.703 10.520 1.00 87.25 125 ASP A C 1
ATOM 1010 O O . ASP A 1 125 ? 1.810 6.015 9.609 1.00 87.25 125 ASP A O 1
ATOM 1014 N N . TYR A 1 126 ? 1.568 6.957 11.630 1.00 90.50 126 TYR A N 1
ATOM 1015 C CA . TYR A 1 126 ? 0.209 6.467 11.826 1.00 90.50 126 TYR A CA 1
ATOM 1016 C C . TYR A 1 126 ? -0.752 6.967 10.740 1.00 90.50 126 TYR A C 1
ATOM 1018 O O . TYR A 1 126 ? -1.505 6.180 10.179 1.00 90.50 126 TYR A O 1
ATOM 1026 N N . ARG A 1 127 ? -0.708 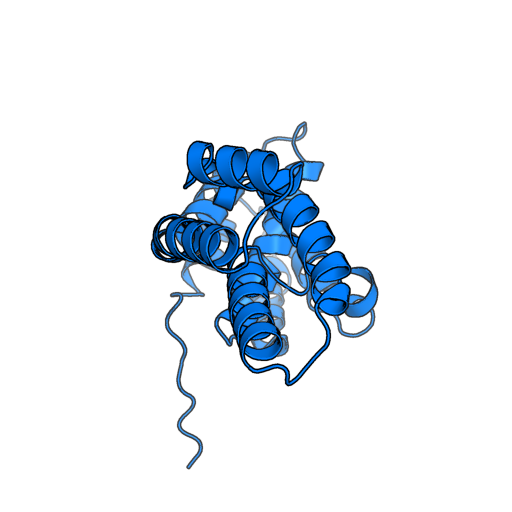8.260 10.381 1.00 88.50 127 ARG A N 1
ATOM 1027 C CA . ARG A 1 127 ? -1.535 8.810 9.291 1.00 88.50 127 ARG A CA 1
ATOM 1028 C C . ARG A 1 127 ? -1.259 8.117 7.954 1.00 88.50 127 ARG A C 1
ATOM 1030 O O . ARG A 1 127 ? -2.213 7.814 7.245 1.00 88.50 127 ARG A O 1
ATOM 1037 N N . LYS A 1 128 ? 0.010 7.858 7.621 1.00 87.69 128 LYS A N 1
ATOM 1038 C CA . LYS A 1 128 ? 0.378 7.137 6.389 1.00 87.69 128 LYS A CA 1
ATOM 1039 C C . LYS A 1 128 ? -0.161 5.709 6.397 1.00 87.69 128 LYS A C 1
ATOM 1041 O O . LYS A 1 128 ? -0.764 5.304 5.416 1.00 87.69 128 LYS A O 1
ATOM 1046 N N . LEU A 1 129 ? 0.004 4.985 7.506 1.00 91.88 129 LEU A N 1
ATOM 1047 C CA . LEU A 1 129 ? -0.510 3.621 7.661 1.00 91.88 129 LEU A CA 1
ATOM 1048 C C . LEU A 1 129 ? -2.028 3.547 7.501 1.00 91.88 129 LEU A C 1
ATOM 1050 O O . LEU A 1 129 ? -2.521 2.618 6.875 1.00 91.88 129 LEU A O 1
ATOM 1054 N N . ILE A 1 130 ? -2.773 4.534 8.010 1.00 92.50 130 ILE A N 1
ATOM 1055 C CA . ILE A 1 130 ? -4.223 4.611 7.774 1.00 92.50 130 ILE A CA 1
ATOM 1056 C C . ILE A 1 130 ? -4.511 4.800 6.280 1.00 92.50 130 ILE A C 1
ATOM 1058 O O . ILE A 1 130 ? -5.424 4.168 5.763 1.00 92.50 130 ILE A O 1
ATOM 1062 N N . GLY A 1 131 ? -3.732 5.638 5.588 1.00 89.62 131 GLY A N 1
ATOM 1063 C CA . GLY A 1 131 ? -3.849 5.823 4.139 1.00 89.62 131 GLY A CA 1
ATOM 1064 C C . GLY A 1 131 ? -3.619 4.530 3.362 1.00 89.62 131 GLY A C 1
ATOM 1065 O O . GLY A 1 131 ? -4.482 4.134 2.583 1.00 89.62 131 GLY A O 1
ATOM 1066 N N . PHE A 1 132 ? -2.516 3.830 3.640 1.00 91.88 132 PHE A N 1
ATOM 1067 C CA . PHE A 1 132 ? -2.227 2.526 3.037 1.00 91.88 132 PHE A CA 1
ATOM 1068 C C . PHE A 1 132 ? -3.302 1.488 3.364 1.00 91.88 132 PHE A C 1
ATOM 1070 O O . PHE A 1 132 ? -3.758 0.795 2.465 1.00 91.88 132 PHE A O 1
ATOM 1077 N N . TYR A 1 133 ? 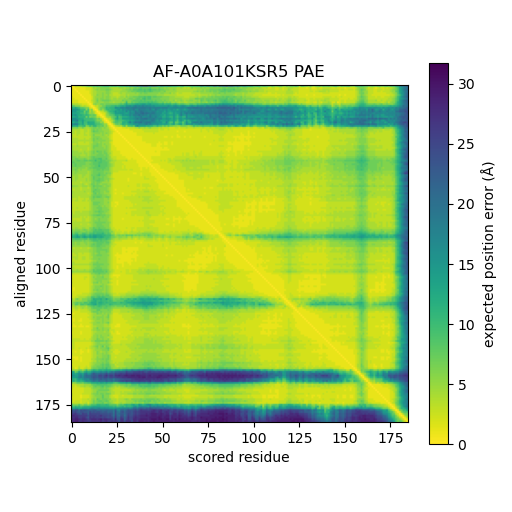-3.787 1.429 4.608 1.00 94.06 133 TYR A N 1
ATOM 1078 C CA . TYR A 1 133 ? -4.882 0.531 4.983 1.00 94.06 133 TYR A CA 1
ATOM 1079 C C . TYR A 1 133 ? -6.167 0.828 4.207 1.00 94.06 133 TYR A C 1
ATOM 1081 O O . TYR A 1 133 ? -6.793 -0.076 3.664 1.00 94.06 133 TYR A O 1
ATOM 1089 N N . CYS A 1 134 ? -6.561 2.103 4.146 1.00 91.94 134 CYS A N 1
ATOM 1090 C CA . CYS A 1 134 ? -7.758 2.536 3.436 1.00 91.94 134 CYS A CA 1
ATOM 1091 C C . CYS A 1 134 ? -7.679 2.175 1.951 1.00 91.94 134 CYS A C 1
ATOM 1093 O O . CYS A 1 134 ? -8.649 1.661 1.398 1.00 91.94 134 CYS A O 1
ATOM 1095 N N . SER A 1 135 ? -6.529 2.431 1.327 1.00 89.31 135 SER A N 1
ATOM 1096 C CA . SER A 1 135 ? -6.276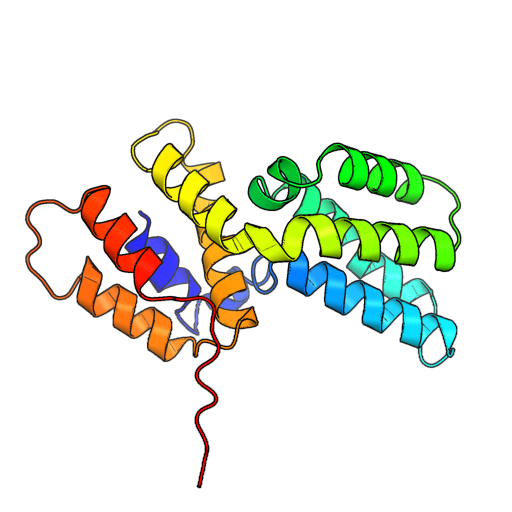 2.063 -0.062 1.00 89.31 135 SER A CA 1
ATOM 1097 C C . SER A 1 135 ? -6.343 0.557 -0.266 1.00 89.31 135 SER A C 1
ATOM 1099 O O . SER A 1 135 ? -7.076 0.087 -1.128 1.00 89.31 135 SER A O 1
ATOM 1101 N N . HIS A 1 136 ? -5.681 -0.199 0.607 1.00 92.50 136 HIS A N 1
ATOM 1102 C CA . HIS A 1 136 ? -5.648 -1.648 0.531 1.00 92.50 136 HIS A CA 1
ATOM 1103 C C . HIS A 1 136 ? -7.037 -2.273 0.633 1.00 92.50 136 HIS A C 1
ATOM 1105 O O . HIS A 1 136 ? -7.364 -3.165 -0.140 1.00 92.50 136 HIS A O 1
ATOM 1111 N N . LEU A 1 137 ? -7.912 -1.766 1.507 1.00 92.44 137 LEU A N 1
ATOM 1112 C CA . LEU A 1 137 ? -9.307 -2.215 1.542 1.00 92.44 137 LEU A CA 1
ATOM 1113 C C . LEU A 1 137 ? -10.044 -1.941 0.220 1.00 92.44 137 LEU A C 1
ATOM 1115 O O . LEU A 1 137 ? -10.810 -2.785 -0.239 1.00 92.44 137 LEU A O 1
ATOM 1119 N N . ILE A 1 138 ? -9.819 -0.783 -0.401 1.00 89.19 138 ILE A N 1
ATOM 1120 C CA . ILE A 1 138 ? -10.433 -0.454 -1.694 1.00 89.19 138 ILE A CA 1
ATOM 1121 C C . ILE A 1 138 ? -9.901 -1.385 -2.793 1.00 89.19 138 ILE A C 1
ATOM 1123 O O . ILE A 1 138 ? -10.697 -1.903 -3.571 1.00 89.19 138 ILE A O 1
ATOM 1127 N N . ASN A 1 139 ? -8.593 -1.649 -2.822 1.00 87.56 139 ASN A N 1
ATOM 1128 C CA . ASN A 1 139 ? -7.957 -2.515 -3.823 1.00 87.56 139 ASN A CA 1
ATOM 1129 C C . ASN A 1 139 ? -8.298 -3.999 -3.620 1.00 87.56 139 ASN A C 1
ATOM 1131 O O . ASN A 1 139 ? -8.388 -4.751 -4.584 1.00 87.56 139 ASN A O 1
ATOM 1135 N N . LEU A 1 140 ? -8.609 -4.409 -2.387 1.00 89.06 140 LEU A N 1
ATOM 1136 C CA . LEU A 1 140 ? -9.250 -5.693 -2.089 1.00 89.06 140 LEU A CA 1
ATOM 1137 C C . LEU A 1 140 ? -10.724 -5.748 -2.533 1.00 89.06 140 LEU A C 1
ATOM 1139 O O . LEU A 1 140 ? -11.377 -6.765 -2.339 1.00 89.06 140 LEU A O 1
ATOM 1143 N N . GLY A 1 141 ? -11.290 -4.678 -3.092 1.00 88.81 141 GLY A N 1
ATOM 1144 C CA . GLY A 1 141 ? -12.645 -4.667 -3.644 1.00 88.81 141 GLY A CA 1
ATOM 1145 C C . GLY A 1 141 ? -13.752 -4.292 -2.657 1.00 88.81 141 GLY A C 1
ATOM 1146 O O . GLY A 1 141 ? -14.929 -4.401 -3.005 1.00 88.81 141 GLY A O 1
ATOM 1147 N N . TYR A 1 142 ? -13.436 -3.826 -1.443 1.00 89.56 142 TYR A N 1
ATOM 1148 C CA . TYR A 1 142 ? -14.472 -3.285 -0.560 1.00 89.56 142 TYR A CA 1
ATOM 1149 C C . TYR A 1 142 ? -14.995 -1.951 -1.104 1.00 89.56 142 TYR A C 1
ATOM 1151 O O . TYR A 1 142 ? -14.241 -1.007 -1.352 1.00 89.56 142 TYR A O 1
ATOM 1159 N N . GLU A 1 143 ? -16.318 -1.830 -1.217 1.00 89.12 143 GLU A N 1
ATOM 1160 C CA . GLU A 1 143 ? -16.927 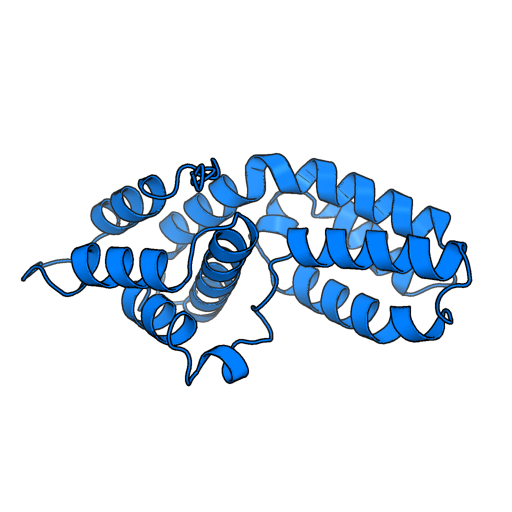-0.572 -1.633 1.00 89.12 143 GLU A CA 1
ATOM 1161 C C . GLU A 1 143 ? -16.624 0.551 -0.633 1.00 89.12 143 GLU A C 1
ATOM 1163 O O . GLU A 1 143 ? -16.848 0.430 0.574 1.00 89.12 143 GLU A O 1
ATOM 1168 N N . ARG A 1 144 ? -16.207 1.714 -1.141 1.00 87.88 144 ARG A N 1
ATOM 1169 C CA . ARG A 1 144 ? -15.893 2.896 -0.320 1.00 87.88 144 ARG A CA 1
ATOM 1170 C C . ARG A 1 144 ? -17.021 3.276 0.644 1.00 87.88 144 ARG A C 1
ATOM 1172 O O . ARG A 1 144 ? -16.768 3.627 1.795 1.00 87.88 144 ARG A O 1
ATOM 1179 N N . ASN A 1 145 ? -18.269 3.212 0.175 1.00 88.56 145 ASN A N 1
ATOM 1180 C CA . ASN A 1 145 ? -19.444 3.530 0.987 1.00 88.56 145 ASN A CA 1
ATOM 1181 C C . ASN A 1 145 ? -19.656 2.509 2.111 1.00 88.56 145 ASN A C 1
ATOM 1183 O O . ASN A 1 145 ? -20.034 2.908 3.211 1.00 88.56 145 ASN A O 1
ATOM 1187 N N . TYR A 1 146 ? -19.365 1.230 1.858 1.00 91.94 146 TYR A N 1
ATOM 1188 C CA . TYR A 1 146 ? -19.406 0.185 2.875 1.00 91.94 146 TYR A CA 1
ATOM 1189 C C . TYR A 1 146 ? -18.352 0.434 3.960 1.00 91.94 146 TYR A C 1
ATOM 1191 O O . TYR A 1 146 ? -18.703 0.503 5.136 1.00 91.94 146 TYR A O 1
ATOM 1199 N N . ILE A 1 147 ? -17.091 0.686 3.582 1.00 92.56 147 ILE A N 1
ATOM 1200 C CA . ILE A 1 147 ? -16.023 0.999 4.552 1.00 92.56 147 ILE A CA 1
ATOM 1201 C C . ILE A 1 147 ? -16.419 2.220 5.396 1.00 92.56 147 ILE A C 1
ATOM 1203 O O . ILE A 1 147 ? -16.292 2.195 6.621 1.00 92.56 147 ILE A O 1
ATOM 1207 N N . ARG A 1 148 ? -16.949 3.276 4.759 1.00 90.25 148 ARG A N 1
ATOM 1208 C CA . ARG A 1 148 ? -17.394 4.490 5.459 1.00 90.25 148 ARG A CA 1
ATOM 1209 C C . ARG A 1 148 ? -18.515 4.187 6.450 1.00 90.25 148 ARG A C 1
ATOM 1211 O O . ARG A 1 148 ? -18.448 4.650 7.579 1.00 90.25 148 ARG A O 1
ATOM 1218 N N . HIS A 1 149 ? -19.506 3.388 6.062 1.00 90.88 149 HIS A N 1
ATOM 1219 C CA . HIS A 1 149 ? -20.592 2.995 6.959 1.00 90.88 149 HIS A CA 1
ATOM 1220 C C . HIS A 1 149 ? -20.080 2.233 8.191 1.00 90.88 149 HIS A C 1
ATOM 1222 O O . HIS A 1 149 ? -20.462 2.563 9.310 1.00 90.88 149 HIS A O 1
ATOM 1228 N N . VAL A 1 150 ? -19.152 1.285 8.011 1.00 92.50 150 VAL A N 1
ATOM 1229 C CA . VAL A 1 150 ? -18.536 0.548 9.129 1.00 92.50 150 VAL A CA 1
ATOM 1230 C C . VAL A 1 150 ? -17.748 1.488 10.051 1.00 92.50 150 VAL A C 1
ATOM 1232 O O . VAL A 1 150 ? -17.780 1.320 11.273 1.00 92.50 150 VAL A O 1
ATOM 1235 N N . VAL A 1 151 ? -17.056 2.490 9.493 1.00 92.50 151 VAL A N 1
ATOM 1236 C CA . VAL A 1 151 ? -16.378 3.540 10.273 1.00 92.50 151 VAL A CA 1
ATOM 1237 C C . VAL A 1 151 ? -17.390 4.324 11.113 1.00 92.50 151 VAL A C 1
ATOM 1239 O O . VAL A 1 151 ? -17.178 4.457 12.316 1.00 92.50 151 VAL A O 1
ATOM 1242 N N . GLU A 1 152 ? -18.489 4.796 10.521 1.00 90.25 152 GLU A N 1
ATOM 1243 C CA . GLU A 1 152 ? -19.531 5.560 11.225 1.00 90.25 152 GLU A CA 1
ATOM 1244 C C . GLU A 1 152 ? -20.202 4.752 12.353 1.00 90.25 152 GLU A C 1
ATOM 1246 O O . GLU A 1 152 ? -20.175 5.191 13.508 1.00 90.25 152 GLU A O 1
ATOM 1251 N N . ASP A 1 153 ? -20.681 3.533 12.077 1.00 90.12 153 ASP A N 1
ATOM 1252 C CA . ASP A 1 153 ? -21.327 2.665 13.086 1.00 90.12 153 ASP A CA 1
ATOM 1253 C C . ASP A 1 153 ? -20.373 2.306 14.241 1.00 90.12 153 ASP A C 1
ATOM 1255 O O . ASP A 1 153 ? -20.739 2.319 15.423 1.00 90.12 153 ASP A O 1
ATOM 1259 N N . THR A 1 154 ? -19.105 2.018 13.926 1.00 89.75 154 THR A N 1
ATOM 1260 C CA . THR A 1 154 ? -18.141 1.574 14.943 1.00 89.75 154 THR A CA 1
ATOM 1261 C C . THR A 1 154 ? -17.676 2.716 15.843 1.00 89.75 154 THR A C 1
ATOM 1263 O O . THR A 1 154 ? -17.414 2.500 17.032 1.00 89.75 154 THR A O 1
ATOM 1266 N N . PHE A 1 155 ? -17.516 3.915 15.282 1.00 88.44 155 PHE A N 1
ATOM 1267 C CA . PHE A 1 155 ? -16.717 4.971 15.898 1.00 88.44 155 PHE A CA 1
ATOM 1268 C C . PHE A 1 155 ? -17.480 6.258 16.225 1.00 88.44 155 PHE A C 1
ATOM 1270 O O . PHE A 1 155 ? -16.995 7.014 17.070 1.00 88.44 155 PHE A O 1
ATOM 1277 N N . PHE A 1 156 ? -18.634 6.511 15.602 1.00 84.81 156 PHE A N 1
ATOM 1278 C CA . PHE A 1 156 ? -19.357 7.781 15.726 1.00 84.81 156 PHE A CA 1
ATOM 1279 C C . PHE A 1 156 ? -20.813 7.622 16.190 1.00 84.81 156 PHE A C 1
ATOM 1281 O O . PHE A 1 156 ? -21.276 8.442 16.982 1.00 84.81 156 PHE A O 1
ATOM 1288 N N . GLU A 1 157 ? -21.529 6.571 15.775 1.00 78.50 157 GLU A N 1
ATOM 1289 C CA . GLU A 1 157 ? -22.958 6.402 16.110 1.00 78.50 157 GLU A CA 1
ATOM 1290 C C . GLU A 1 157 ? -23.209 5.969 17.562 1.00 78.50 157 GLU A C 1
ATOM 1292 O O . GLU A 1 157 ? -24.237 6.291 18.163 1.00 78.50 157 GLU A O 1
ATOM 1297 N N . ARG A 1 158 ? -22.258 5.263 18.178 1.00 65.56 158 ARG A N 1
ATOM 1298 C CA . ARG A 1 158 ? -22.350 4.886 19.592 1.00 65.56 158 ARG A CA 1
ATOM 1299 C C . ARG A 1 158 ? -21.743 6.000 20.444 1.00 65.56 158 ARG A C 1
ATOM 1301 O O . ARG A 1 158 ? -20.627 6.439 20.183 1.00 65.56 158 ARG A O 1
ATOM 1308 N N . LEU A 1 159 ? -22.429 6.404 21.520 1.00 55.59 159 LEU A N 1
ATOM 1309 C CA . LEU A 1 159 ? -21.879 7.230 22.611 1.00 55.59 159 LEU A CA 1
ATOM 1310 C C . LEU A 1 159 ? -20.761 6.450 23.340 1.00 55.59 159 LEU A C 1
ATOM 1312 O O . LEU A 1 159 ? -20.915 5.998 24.474 1.00 55.59 159 LEU A O 1
ATOM 1316 N N . VAL A 1 160 ? -19.639 6.196 22.665 1.00 55.69 160 VAL A N 1
ATOM 1317 C CA . VAL A 1 160 ? -18.522 5.418 23.199 1.00 55.69 160 VAL A CA 1
ATOM 1318 C C . VAL A 1 160 ? -17.671 6.344 24.054 1.00 55.69 160 VAL A C 1
ATOM 1320 O O . VAL A 1 160 ? -16.866 7.129 23.563 1.00 55.69 160 VAL A O 1
ATOM 1323 N N . VAL A 1 161 ? -17.831 6.214 25.369 1.00 54.66 161 VAL A N 1
ATOM 1324 C CA . VAL A 1 161 ? -17.162 7.029 26.398 1.00 54.66 161 VAL A CA 1
ATOM 1325 C C . VAL A 1 161 ? -15.628 6.880 26.381 1.00 54.66 161 VAL A C 1
ATOM 1327 O O . VAL A 1 161 ? -14.916 7.725 26.919 1.00 54.66 161 VAL A O 1
ATOM 1330 N N . ARG A 1 162 ? -15.079 5.845 25.727 1.00 56.06 162 ARG A N 1
ATOM 1331 C CA . ARG A 1 162 ? -13.641 5.736 25.437 1.00 56.06 162 ARG A CA 1
ATOM 1332 C C . ARG A 1 162 ? -13.367 4.755 24.305 1.00 56.06 162 ARG A C 1
ATOM 1334 O O . ARG A 1 162 ? -13.554 3.550 24.440 1.00 56.06 162 ARG A O 1
ATOM 1341 N N . MET A 1 163 ? -12.883 5.290 23.198 1.00 69.44 163 MET A N 1
ATOM 1342 C CA . MET A 1 163 ? -12.415 4.522 22.054 1.00 69.44 163 MET A CA 1
ATOM 1343 C C . MET A 1 163 ? -10.967 4.104 22.291 1.00 69.44 163 MET A C 1
ATOM 1345 O O . MET A 1 163 ? -10.093 4.959 22.397 1.00 69.44 163 MET A O 1
ATOM 1349 N N . GLY A 1 164 ? -10.722 2.802 22.420 1.00 81.44 164 GLY A N 1
ATOM 1350 C CA . GLY A 1 164 ? -9.395 2.261 22.722 1.00 81.44 164 GLY A CA 1
ATOM 1351 C C . GLY A 1 164 ? -8.939 1.218 21.709 1.00 81.44 164 GLY A C 1
ATOM 1352 O O . GLY A 1 164 ? -9.687 0.837 20.808 1.00 81.44 164 GLY A O 1
ATOM 1353 N N . ARG A 1 165 ? -7.727 0.694 21.913 1.00 88.25 165 ARG A N 1
ATOM 1354 C CA . ARG A 1 165 ? -7.103 -0.340 21.072 1.00 88.25 165 ARG A CA 1
ATOM 1355 C C . ARG A 1 165 ? -8.026 -1.526 20.757 1.00 88.25 165 ARG A C 1
ATOM 1357 O O . ARG A 1 165 ? -8.036 -1.990 19.627 1.00 88.25 165 ARG A O 1
ATOM 1364 N N . LYS A 1 166 ? -8.855 -1.966 21.714 1.00 89.12 166 LYS A N 1
ATOM 1365 C CA . LYS A 1 166 ? -9.834 -3.056 21.512 1.00 89.12 166 LYS A CA 1
ATOM 1366 C C . LYS A 1 166 ? -10.910 -2.728 20.472 1.00 89.12 166 LYS A C 1
ATOM 1368 O O . LYS A 1 166 ? -11.329 -3.611 19.731 1.00 89.12 166 LYS A O 1
ATOM 1373 N N . THR A 1 167 ? -11.371 -1.478 20.420 1.00 90.31 167 THR A N 1
ATOM 1374 C CA . THR A 1 167 ? -12.356 -1.038 19.423 1.00 90.31 167 THR A CA 1
ATOM 1375 C C . THR A 1 167 ? -11.731 -1.039 18.035 1.00 90.31 167 THR A C 1
ATOM 1377 O O . THR A 1 167 ? -12.338 -1.553 17.101 1.00 90.31 167 THR A O 1
ATOM 1380 N N . LEU A 1 168 ? -10.496 -0.533 17.916 1.00 92.12 168 LEU A N 1
ATOM 1381 C CA . LEU A 1 168 ? -9.745 -0.589 16.663 1.00 92.12 168 LEU A CA 1
ATOM 1382 C C . LEU A 1 168 ? -9.510 -2.038 16.224 1.00 92.12 168 LEU A C 1
ATOM 1384 O O . LEU A 1 168 ? -9.798 -2.382 15.090 1.00 92.12 168 LEU A O 1
ATOM 1388 N N . GLU A 1 169 ? -9.069 -2.914 17.122 1.00 93.19 169 GLU A N 1
ATOM 1389 C CA . GLU A 1 169 ? -8.850 -4.326 16.800 1.00 93.19 169 GLU A CA 1
ATOM 1390 C C . GLU A 1 169 ? -10.128 -5.012 16.285 1.00 93.19 169 GLU A C 1
ATOM 1392 O O . GLU A 1 169 ? -10.085 -5.756 15.307 1.00 93.19 169 GLU A O 1
ATOM 1397 N N . LYS A 1 170 ? -11.281 -4.739 16.910 1.00 91.25 170 LYS A N 1
ATOM 1398 C CA . LYS A 1 170 ? -12.574 -5.254 16.442 1.00 91.25 170 LYS A CA 1
ATOM 1399 C C . LYS A 1 170 ? -12.934 -4.712 15.054 1.00 91.25 170 LYS A C 1
ATOM 1401 O O . LYS A 1 170 ? -13.416 -5.474 14.223 1.00 91.25 170 LYS A O 1
ATOM 1406 N N . PHE A 1 171 ? -12.694 -3.424 14.812 1.00 93.44 171 PHE A N 1
ATOM 1407 C CA . PHE A 1 171 ? -12.902 -2.806 13.504 1.00 93.44 171 PHE A CA 1
ATOM 1408 C C . PHE A 1 171 ? -12.063 -3.495 12.421 1.00 93.44 171 PHE A C 1
ATOM 1410 O O . PHE A 1 171 ? -12.621 -3.942 11.427 1.00 93.44 171 PHE A O 1
ATOM 1417 N N . LEU A 1 172 ? -10.755 -3.662 12.642 1.00 94.50 172 LEU A N 1
ATOM 1418 C CA . LEU A 1 172 ? -9.841 -4.266 11.660 1.00 94.50 172 LEU A CA 1
ATOM 1419 C C . LEU A 1 172 ? -10.265 -5.700 11.286 1.00 94.50 172 LEU A C 1
ATOM 1421 O O . LEU A 1 172 ? -10.273 -6.065 10.115 1.00 94.50 172 LEU A O 1
ATOM 1425 N N . LYS A 1 173 ? -10.748 -6.482 12.263 1.00 93.06 173 LYS A N 1
ATOM 1426 C CA . LYS A 1 173 ? -11.287 -7.840 12.044 1.00 93.06 173 LYS A CA 1
ATOM 1427 C C . LYS A 1 173 ? -12.578 -7.892 11.217 1.00 93.06 173 LYS A C 1
ATOM 1429 O O . LYS A 1 173 ? -12.975 -8.979 10.813 1.00 93.06 173 LYS A O 1
ATOM 1434 N N . THR A 1 174 ? -13.247 -6.760 10.989 1.00 92.88 174 THR A N 1
ATOM 1435 C CA . THR A 1 174 ? -14.471 -6.696 10.165 1.00 92.88 174 THR A CA 1
ATOM 1436 C C . THR A 1 174 ? -14.160 -6.890 8.682 1.00 92.88 174 THR A C 1
ATOM 1438 O O . THR A 1 174 ? -15.001 -7.382 7.935 1.00 92.88 174 THR A O 1
ATOM 1441 N N . PHE A 1 175 ? -12.945 -6.540 8.261 1.00 92.31 175 PHE A N 1
ATOM 1442 C CA . PHE A 1 175 ? -12.457 -6.760 6.908 1.00 92.31 175 PHE A CA 1
ATOM 1443 C C . PHE A 1 175 ? -11.611 -8.032 6.929 1.00 92.31 175 PHE A C 1
ATOM 1445 O O . PHE A 1 175 ? -10.490 -8.035 7.431 1.00 92.31 175 PHE A O 1
ATOM 1452 N N . ASP A 1 176 ? -12.151 -9.144 6.446 1.00 84.19 176 ASP A N 1
ATOM 1453 C CA . ASP A 1 176 ? -11.494 -10.457 6.465 1.00 84.19 176 ASP A CA 1
ATOM 1454 C C . ASP A 1 176 ? -10.499 -10.666 5.312 1.00 84.19 176 ASP A C 1
ATOM 1456 O O . ASP A 1 176 ? -9.815 -11.688 5.270 1.00 84.19 176 ASP A O 1
ATOM 1460 N N . GLY A 1 177 ? -10.393 -9.699 4.397 1.00 74.12 177 GLY A N 1
ATOM 1461 C CA . GLY A 1 177 ? -9.524 -9.783 3.223 1.00 74.12 177 GLY A CA 1
ATOM 1462 C C . GLY A 1 177 ? -10.015 -10.781 2.174 1.00 74.12 177 GLY A C 1
ATOM 1463 O O . GLY A 1 177 ? -9.292 -11.068 1.225 1.00 74.12 177 GLY A O 1
ATOM 1464 N N . LYS A 1 178 ? -11.231 -11.315 2.330 1.00 66.19 178 LYS A N 1
ATOM 1465 C CA . LYS A 1 178 ? -11.880 -12.182 1.350 1.00 66.19 178 LYS A CA 1
ATOM 1466 C C . LYS A 1 178 ? -12.940 -11.350 0.649 1.00 66.19 178 LYS A C 1
ATOM 1468 O O . LYS A 1 178 ? -13.877 -10.866 1.277 1.00 66.19 178 LYS A O 1
ATOM 1473 N N . ILE A 1 179 ? -12.797 -11.167 -0.657 1.00 55.84 179 ILE A N 1
ATOM 1474 C CA . ILE A 1 179 ? -13.808 -10.458 -1.441 1.00 55.84 179 ILE A CA 1
ATOM 1475 C C . ILE A 1 179 ? -15.133 -11.218 -1.307 1.00 55.84 179 ILE A C 1
ATOM 1477 O O . ILE A 1 179 ? -15.221 -12.397 -1.660 1.00 55.84 179 ILE A O 1
ATOM 1481 N N . ILE A 1 180 ? -16.179 -10.541 -0.825 1.00 47.59 180 ILE A N 1
ATOM 1482 C CA . ILE A 1 180 ? -17.551 -10.960 -1.101 1.00 47.59 180 ILE A CA 1
ATOM 1483 C C . ILE A 1 180 ? -17.729 -10.722 -2.593 1.00 47.59 180 ILE A C 1
ATOM 1485 O O . ILE A 1 180 ? -17.950 -9.594 -3.024 1.00 47.59 180 ILE A O 1
ATOM 1489 N N . VAL A 1 181 ? -17.621 -11.783 -3.390 1.00 37.06 181 VAL A N 1
ATOM 1490 C CA . VAL A 1 181 ? -18.221 -11.790 -4.721 1.00 37.06 181 VAL A CA 1
ATOM 1491 C C . VAL A 1 181 ? -19.713 -11.597 -4.479 1.00 37.06 181 VAL A C 1
ATOM 1493 O O . VAL A 1 181 ? -20.433 -12.550 -4.168 1.00 37.06 181 VAL A O 1
ATOM 1496 N N . THR A 1 182 ? -20.194 -10.358 -4.549 1.00 34.19 182 THR A N 1
ATOM 1497 C CA . THR A 1 182 ? -21.618 -10.093 -4.701 1.00 34.19 182 THR A CA 1
ATOM 1498 C C . THR A 1 182 ? -21.995 -10.683 -6.047 1.00 34.19 182 THR A C 1
ATOM 1500 O O . THR A 1 182 ? -21.833 -10.080 -7.105 1.00 34.19 182 THR A O 1
ATOM 1503 N N . SER A 1 183 ? -22.450 -11.934 -5.982 1.00 30.58 183 SER A N 1
ATOM 1504 C CA . SER A 1 183 ? -23.165 -12.607 -7.051 1.00 30.58 183 SER A CA 1
ATOM 1505 C C . SER A 1 183 ? -24.360 -11.730 -7.394 1.00 30.58 183 SER A C 1
ATOM 1507 O O . SER A 1 183 ? -25.393 -11.767 -6.724 1.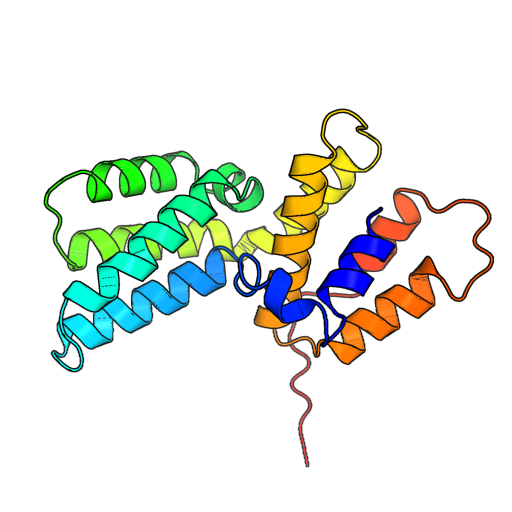00 30.58 183 SER A O 1
ATOM 1509 N N . SER A 1 184 ? -24.176 -10.884 -8.398 1.00 31.25 184 SER A N 1
ATOM 1510 C CA . SER A 1 184 ? -25.260 -10.141 -9.012 1.00 31.25 184 SER A CA 1
ATOM 1511 C C . SER A 1 184 ? -26.000 -11.141 -9.890 1.00 31.25 184 SER A C 1
ATOM 1513 O O . SER A 1 184 ? -25.436 -11.670 -10.847 1.00 31.25 184 SER A O 1
ATOM 1515 N N . ARG A 1 185 ? -27.210 -11.483 -9.445 1.00 31.67 185 ARG A N 1
ATOM 1516 C CA . ARG A 1 185 ? -28.217 -12.217 -10.213 1.00 31.67 185 ARG A CA 1
ATOM 1517 C C . ARG A 1 185 ? -28.659 -11.421 -11.432 1.00 31.67 185 ARG A C 1
ATOM 1519 O O . ARG A 1 185 ? -28.662 -10.175 -11.326 1.00 31.67 185 ARG A O 1
#

Solvent-accessible surface area (backbone atoms only — not comparable to full-atom values): 10749 Å² total; per-residue (Å²): 107,70,64,58,51,52,47,48,53,54,31,79,91,40,31,75,83,40,47,90,32,62,50,24,64,63,57,49,47,52,53,48,49,55,49,49,50,36,36,74,71,63,76,44,65,70,78,68,48,56,65,54,52,54,51,46,57,49,37,61,76,68,37,69,44,53,38,76,53,34,45,68,60,52,52,51,46,57,54,47,75,74,53,94,74,53,73,67,62,52,46,53,48,47,54,52,45,45,68,51,25,64,84,48,39,67,65,41,42,55,50,51,50,65,70,45,70,86,38,84,90,45,52,69,61,49,53,46,50,51,36,38,49,55,14,41,45,44,75,55,65,49,53,55,68,56,56,39,49,54,45,40,60,73,67,63,73,49,92,66,93,72,87,48,72,69,57,54,53,56,54,58,63,70,63,80,86,66,67,77,77,76,79,79,126

Organism: Rhizobium loti (NCBI:txid381)

Radius of gyration: 17.88 Å; Cα contacts (8 Å, |Δi|>4): 156; chains: 1; bounding box: 50×28×54 Å

Secondary structure (DSSP, 8-state):
-HHHHHHHHHSHHHHGGGGGGSS-HHHHHHHHHHHHHHHHTTSS-GGGHHHHHHHHHHHHHH-HHHHHHHHHHHHHHHHHTTS---HHHHHHHHHHHHHHHTTTHHHHHHHHHHHHTT-GGGHHHHHHHHHHHHHHHHHTT--HHHHHHHHHHHHTSS--S---HHHHHHHHTT--S--------

Sequence (185 aa):
MFAQLMSEMLTPTTFESFRVYSLDTIARVHEALELIDDVRDQRVPHAVLDPIIEEMKWSFKKDPAAKSLAEDEIESLLTLLGTSFSLDDFSSHLELIEKLVAVDYKATIERLLLELFDQPKQRMDYRKLIGFYCSHLINLGYERNYIRHVVEDTFFERLVVRMGRKTLEKFLKTFDGKIIVTSSR

Mean predicted aligned error: 6.19 Å